Protein AF-A0A1S8B3Z3-F1 (afdb_monomer)

pLDDT: mean 82.05, std 22.64, range [31.33, 98.88]

Solvent-accessible surface area (backbone atoms only — not comparable to full-atom values): 16872 Å² total; per-residue (Å²): 138,88,84,83,83,80,80,80,83,78,70,94,76,77,88,73,76,70,75,73,74,71,78,77,67,82,50,71,65,44,20,52,52,54,16,51,54,24,43,58,54,12,57,76,24,52,90,74,43,29,61,62,12,31,55,24,41,52,52,16,47,50,31,23,53,56,35,38,75,78,42,76,79,44,44,67,47,32,43,52,38,15,50,49,40,43,54,40,47,70,39,60,70,32,30,70,54,71,67,66,57,66,69,56,40,40,52,51,18,46,52,34,33,55,52,23,35,74,68,44,78,77,46,50,65,61,28,45,51,42,19,50,46,27,44,62,42,26,78,72,50,55,56,80,66,15,42,64,30,30,53,50,17,49,52,29,30,49,57,27,42,58,47,42,52,52,54,35,52,51,52,54,51,52,52,49,52,66,72,65,67,65,88,79,66,83,94,79,75,78,75,85,73,88,72,81,87,77,92,78,81,92,74,86,76,81,78,83,77,78,80,76,68,47,54,65,60,49,49,52,41,53,53,50,45,49,52,47,49,52,55,36,67,74,54,49,61,81,90,55,48,77,82,45,45,68,60,51,50,52,52,52,41,39,76,69,70,54,69,49,49,74,41,56,68,55,64,70,72,74,64,78,72,83,75,89,65,82,84,79,80,77,82,78,85,86,130

Mean predicted aligned error: 12.43 Å

Structure (mmCIF, N/CA/C/O backbone):
data_AF-A0A1S8B3Z3-F1
#
_entry.id   AF-A0A1S8B3Z3-F1
#
loop_
_atom_site.group_PDB
_atom_site.id
_atom_site.type_symbol
_atom_site.label_atom_id
_atom_site.label_alt_id
_atom_site.label_comp_id
_atom_site.label_asym_id
_atom_site.label_entity_id
_atom_site.label_seq_id
_atom_site.pdbx_PDB_ins_code
_atom_site.Cartn_x
_atom_site.Cartn_y
_atom_site.Cartn_z
_atom_site.occupancy
_atom_site.B_iso_or_equiv
_atom_site.auth_seq_id
_atom_site.auth_comp_id
_atom_site.auth_asym_id
_atom_site.auth_atom_id
_atom_site.pdbx_PDB_model_num
ATOM 1 N N . MET A 1 1 ? 22.174 12.390 -69.421 1.00 33.06 1 MET A N 1
ATOM 2 C CA . MET A 1 1 ? 23.281 11.779 -68.649 1.00 33.06 1 MET A CA 1
ATOM 3 C C . MET A 1 1 ? 23.870 12.814 -67.692 1.00 33.06 1 MET A C 1
ATOM 5 O O . MET A 1 1 ? 23.870 13.987 -68.048 1.00 33.06 1 MET A O 1
ATOM 9 N N . PRO A 1 2 ? 24.267 12.419 -66.470 1.00 39.69 2 PRO A N 1
ATOM 10 C CA . PRO A 1 2 ? 24.244 13.275 -65.284 1.00 39.69 2 PRO A CA 1
ATOM 11 C C . PRO A 1 2 ? 25.635 13.788 -64.878 1.00 39.69 2 PRO A C 1
ATOM 13 O O . PRO A 1 2 ? 26.639 13.118 -65.109 1.00 39.69 2 PRO A O 1
ATOM 16 N N . LYS A 1 3 ? 25.699 14.922 -64.169 1.00 38.62 3 LYS A N 1
ATOM 17 C CA . LYS A 1 3 ? 26.846 15.258 -63.310 1.00 38.62 3 LYS A CA 1
ATOM 18 C C . LYS A 1 3 ? 26.354 15.484 -61.882 1.00 38.62 3 LYS A C 1
ATOM 20 O O . LYS A 1 3 ? 25.656 16.450 -61.589 1.00 38.62 3 LYS A O 1
ATOM 25 N N . LYS A 1 4 ? 26.684 14.511 -61.029 1.00 42.03 4 LYS A N 1
ATOM 26 C CA . LYS A 1 4 ? 26.413 14.454 -59.589 1.00 42.03 4 LYS A CA 1
ATOM 27 C C . LYS A 1 4 ? 27.147 15.598 -58.878 1.00 42.03 4 LYS A C 1
ATOM 29 O O . LYS A 1 4 ? 28.358 15.726 -59.036 1.00 42.03 4 LYS A O 1
ATOM 34 N N . LYS A 1 5 ? 26.438 16.381 -58.059 1.00 43.31 5 LYS A N 1
ATOM 35 C CA . LYS A 1 5 ? 27.058 17.209 -57.015 1.00 43.31 5 LYS A CA 1
ATOM 36 C C . LYS A 1 5 ? 27.362 16.303 -55.823 1.00 43.31 5 LYS A C 1
ATOM 38 O O . LYS A 1 5 ? 26.455 15.713 -55.243 1.00 43.31 5 LYS A O 1
ATOM 43 N N . GLN A 1 6 ? 28.649 16.142 -55.534 1.00 39.56 6 GLN A N 1
ATOM 44 C CA . GLN A 1 6 ? 29.160 15.423 -54.374 1.00 39.56 6 GLN A CA 1
ATOM 45 C C . GLN A 1 6 ? 28.748 16.168 -53.101 1.00 39.56 6 GLN A C 1
ATOM 47 O O . GLN A 1 6 ? 29.118 17.325 -52.908 1.00 39.56 6 GLN A O 1
ATOM 52 N N . PHE A 1 7 ? 27.979 15.499 -52.243 1.00 38.81 7 PHE A N 1
ATOM 53 C CA . PHE A 1 7 ? 27.855 15.888 -50.845 1.00 38.81 7 PHE A CA 1
ATOM 54 C C . PHE A 1 7 ? 29.219 15.683 -50.181 1.00 38.81 7 PHE A C 1
ATOM 56 O O . PHE A 1 7 ? 29.760 14.577 -50.184 1.00 38.81 7 PHE A O 1
ATOM 63 N N . LEU A 1 8 ? 29.774 16.769 -49.647 1.00 39.12 8 LEU A N 1
ATOM 64 C CA . LEU A 1 8 ? 30.928 16.747 -48.760 1.00 39.12 8 LEU A CA 1
ATOM 65 C C . LEU A 1 8 ? 30.605 15.851 -47.559 1.00 39.12 8 LEU A C 1
ATOM 67 O O . LEU A 1 8 ? 29.680 16.126 -46.795 1.00 39.12 8 LEU A O 1
ATOM 71 N N . GLN A 1 9 ? 31.375 14.771 -47.419 1.00 42.28 9 GLN A N 1
ATOM 72 C CA . GLN A 1 9 ? 31.465 13.966 -46.208 1.00 42.28 9 GLN A CA 1
ATOM 73 C C . GLN A 1 9 ? 31.916 14.871 -45.056 1.00 42.28 9 GLN A C 1
ATOM 75 O O . GLN A 1 9 ? 33.103 15.142 -44.886 1.00 42.28 9 GLN A O 1
ATOM 80 N N . ALA A 1 10 ? 30.959 15.336 -44.258 1.00 38.12 10 ALA A N 1
ATOM 81 C CA . ALA A 1 10 ? 31.229 15.872 -42.937 1.00 38.12 10 ALA A CA 1
ATOM 82 C C . ALA A 1 10 ? 31.547 14.692 -42.007 1.00 38.12 10 ALA A C 1
ATOM 84 O O . ALA A 1 10 ? 30.666 14.014 -41.488 1.00 38.12 10 ALA A O 1
ATOM 85 N N . SER A 1 11 ? 32.844 14.413 -41.905 1.00 40.06 11 SER A N 1
ATOM 86 C CA . SER A 1 11 ? 33.565 13.805 -40.789 1.00 40.06 11 SER A CA 1
ATOM 87 C C . SER A 1 11 ? 32.709 13.191 -39.675 1.00 40.06 11 SER A C 1
ATOM 89 O O . SER A 1 11 ? 32.254 13.874 -38.758 1.00 40.06 11 SER A O 1
ATOM 91 N N . ALA A 1 12 ? 32.639 11.860 -39.691 1.00 43.34 12 ALA A N 1
ATOM 92 C CA . ALA A 1 12 ? 32.263 10.986 -38.582 1.00 43.34 12 ALA A CA 1
ATOM 93 C C . ALA A 1 12 ? 33.257 11.086 -37.398 1.00 43.34 12 ALA A C 1
ATOM 95 O O . ALA A 1 12 ? 33.901 10.113 -37.016 1.00 43.34 12 ALA A O 1
ATOM 96 N N . LYS A 1 13 ? 33.420 12.286 -36.828 1.00 37.59 13 LYS A N 1
ATOM 97 C CA . LYS A 1 13 ? 34.267 12.564 -35.653 1.00 37.59 13 LYS A CA 1
ATOM 98 C C . LYS A 1 13 ? 33.542 13.296 -34.518 1.00 37.59 13 LYS A C 1
ATOM 100 O O . LYS A 1 13 ? 34.170 13.622 -33.520 1.00 37.59 13 LYS A O 1
ATOM 105 N N . GLN A 1 14 ? 32.226 13.498 -34.619 1.00 37.78 14 GLN A N 1
ATOM 106 C CA . GLN A 1 14 ? 31.399 14.017 -33.514 1.00 37.78 14 GLN A CA 1
ATOM 107 C C . GLN A 1 14 ? 30.483 12.964 -32.862 1.00 37.78 14 GLN A C 1
ATOM 109 O O . GLN A 1 14 ? 29.782 13.277 -31.907 1.00 37.78 14 GLN A O 1
ATOM 114 N N . ALA A 1 15 ? 30.541 11.700 -33.296 1.00 40.19 15 ALA A N 1
ATOM 115 C CA . ALA A 1 15 ? 29.750 10.596 -32.734 1.00 40.19 15 ALA A CA 1
ATOM 116 C C . ALA A 1 15 ? 30.456 9.821 -31.597 1.00 40.19 15 ALA A C 1
ATOM 118 O O . ALA A 1 15 ? 30.096 8.686 -31.306 1.00 40.19 15 ALA A O 1
ATOM 119 N N . ALA A 1 16 ? 31.466 10.413 -30.951 1.00 42.31 16 ALA A N 1
ATOM 120 C CA . ALA A 1 16 ? 32.195 9.787 -29.846 1.00 42.31 16 ALA A CA 1
ATOM 121 C C . ALA A 1 16 ? 32.444 10.771 -28.693 1.00 42.31 16 ALA A C 1
ATOM 123 O O . ALA A 1 16 ? 33.542 10.861 -28.154 1.00 42.31 16 ALA A O 1
ATOM 124 N N . ARG A 1 17 ? 31.414 11.521 -28.284 1.00 42.97 17 ARG A N 1
ATOM 125 C CA . ARG A 1 17 ? 31.353 11.993 -26.896 1.00 42.97 17 ARG A CA 1
ATOM 126 C C . ARG A 1 17 ? 30.723 10.846 -26.119 1.00 42.97 17 ARG A C 1
ATOM 128 O O . ARG A 1 17 ? 29.503 10.738 -26.049 1.00 42.97 17 ARG A O 1
ATOM 135 N N . GLY A 1 18 ? 31.572 9.909 -25.695 1.00 41.38 18 GLY A N 1
ATOM 136 C CA . GLY A 1 18 ? 31.153 8.750 -24.920 1.00 41.38 18 GLY A CA 1
ATOM 137 C C . GLY A 1 18 ? 30.273 9.223 -23.774 1.00 41.38 18 GLY A C 1
ATOM 138 O O . GLY A 1 18 ? 30.700 10.055 -22.973 1.00 41.38 18 GLY A O 1
ATOM 139 N N . LYS A 1 19 ? 29.033 8.728 -23.721 1.00 48.81 19 LYS A N 1
ATOM 140 C CA . LYS A 1 19 ? 28.291 8.716 -22.466 1.00 48.81 19 LYS A CA 1
ATOM 141 C C . LYS A 1 19 ? 29.214 7.997 -21.491 1.00 48.81 19 LYS A C 1
ATOM 143 O O . LYS A 1 19 ? 29.508 6.822 -21.714 1.00 48.81 19 LYS A O 1
ATOM 148 N N . LYS A 1 20 ? 29.762 8.713 -20.504 1.00 47.34 20 LYS A N 1
ATOM 149 C CA . LYS A 1 20 ? 30.378 8.052 -19.355 1.00 47.34 20 LYS A CA 1
ATOM 150 C C . LYS A 1 20 ? 29.316 7.071 -18.874 1.00 47.34 20 LYS A C 1
ATOM 152 O O . LYS A 1 20 ? 28.197 7.498 -18.609 1.00 47.34 20 LYS A O 1
ATOM 157 N N . LYS A 1 21 ? 29.626 5.774 -18.927 1.00 57.25 21 LYS A N 1
ATOM 158 C CA . LYS A 1 21 ? 28.799 4.756 -18.286 1.00 57.25 21 LYS A CA 1
ATOM 159 C C . LYS A 1 21 ? 28.736 5.226 -16.835 1.00 57.25 21 LYS A C 1
ATOM 161 O O . LYS A 1 21 ? 29.800 5.394 -16.236 1.00 57.25 21 LYS A O 1
ATOM 166 N N . GLU A 1 22 ? 27.552 5.601 -16.361 1.00 68.88 22 GLU A N 1
ATOM 167 C CA . GLU A 1 22 ? 27.375 5.855 -14.934 1.00 68.88 22 GLU A CA 1
ATOM 168 C C . GLU A 1 22 ? 27.942 4.642 -14.189 1.00 68.88 22 GLU A C 1
ATOM 170 O O . GLU A 1 22 ? 27.826 3.516 -14.703 1.00 68.88 22 GLU A O 1
ATOM 175 N N . PRO A 1 23 ? 28.678 4.873 -13.088 1.00 76.69 23 PRO A N 1
ATOM 176 C CA . PRO A 1 23 ? 29.202 3.777 -12.289 1.00 76.69 23 PRO A CA 1
ATOM 177 C C . PRO A 1 23 ? 28.057 2.814 -11.963 1.00 76.69 23 PRO A C 1
ATOM 179 O O . PRO A 1 23 ? 26.916 3.234 -11.778 1.00 76.69 23 PRO A O 1
ATOM 182 N N . GLU A 1 24 ? 28.343 1.513 -12.001 1.00 86.56 24 GLU A N 1
ATOM 183 C CA . GLU A 1 24 ? 27.329 0.524 -11.635 1.00 86.56 24 GLU A CA 1
ATOM 184 C C . GLU A 1 24 ? 26.961 0.731 -10.159 1.00 86.56 24 GLU A C 1
ATOM 186 O O . GLU A 1 24 ? 27.878 0.934 -9.367 1.00 86.56 24 GLU A O 1
ATOM 191 N N . PRO A 1 25 ? 25.670 0.696 -9.782 1.00 92.38 25 PRO A N 1
ATOM 192 C CA . PRO A 1 25 ? 25.268 0.908 -8.396 1.00 92.38 25 PRO A CA 1
ATOM 193 C C . PRO A 1 25 ? 25.908 -0.118 -7.448 1.00 92.38 25 PRO A C 1
ATOM 195 O O . PRO A 1 25 ? 25.822 -1.341 -7.669 1.00 92.38 25 PRO A O 1
ATOM 198 N N . GLU A 1 26 ? 26.560 0.362 -6.390 1.00 93.75 26 GLU A N 1
ATOM 199 C CA . GLU A 1 26 ? 27.268 -0.483 -5.421 1.00 93.75 26 GLU A CA 1
ATOM 200 C C . GLU A 1 26 ? 26.634 -0.441 -4.034 1.00 93.75 26 GLU A C 1
ATOM 202 O O . GLU A 1 26 ? 26.574 -1.485 -3.381 1.00 93.75 26 GLU A O 1
ATOM 207 N N . THR A 1 27 ? 26.134 0.719 -3.619 1.00 97.06 27 THR A N 1
ATOM 208 C CA . THR A 1 27 ? 25.487 0.959 -2.325 1.00 97.06 27 THR A CA 1
ATOM 209 C C . THR A 1 27 ? 23.964 0.950 -2.443 1.00 97.06 27 THR A C 1
ATOM 211 O O . THR A 1 27 ? 23.428 1.045 -3.544 1.00 97.06 27 THR A O 1
ATOM 214 N N . GLU A 1 28 ? 23.264 0.812 -1.314 1.00 96.62 28 GLU A N 1
ATOM 215 C CA . GLU A 1 28 ? 21.798 0.912 -1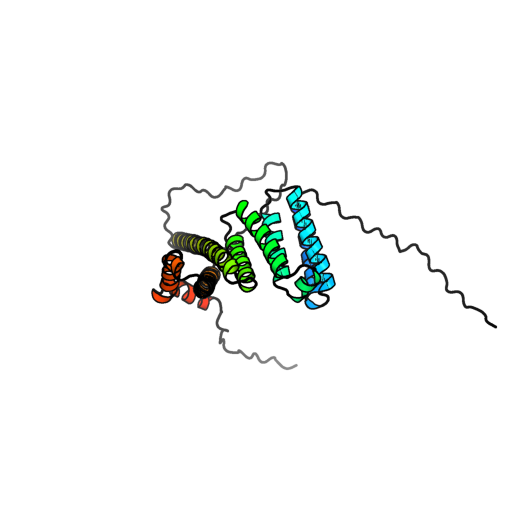.251 1.00 96.62 28 GLU A CA 1
ATOM 216 C C . GLU A 1 28 ? 21.303 2.240 -1.845 1.00 96.62 28 GLU A C 1
ATOM 218 O O . GLU A 1 28 ? 20.447 2.223 -2.733 1.00 96.62 28 GLU A O 1
ATOM 223 N N . ASP A 1 29 ? 21.936 3.349 -1.454 1.00 96.81 29 ASP A N 1
ATOM 224 C CA . ASP A 1 29 ? 21.652 4.696 -1.958 1.00 96.81 29 ASP A CA 1
ATOM 225 C C . ASP A 1 29 ? 21.849 4.803 -3.476 1.00 96.81 29 ASP A C 1
ATOM 227 O O . ASP A 1 29 ? 20.999 5.363 -4.160 1.00 96.81 29 ASP A O 1
ATOM 231 N N . ASP A 1 30 ? 22.897 4.190 -4.046 1.00 97.25 30 ASP A N 1
ATOM 232 C CA . ASP A 1 30 ? 23.095 4.208 -5.505 1.00 97.25 30 ASP A CA 1
ATOM 233 C C . ASP A 1 30 ? 21.939 3.517 -6.254 1.00 97.25 30 ASP A C 1
ATOM 235 O O . ASP A 1 30 ? 21.599 3.901 -7.377 1.00 97.25 30 ASP A O 1
ATOM 239 N N . PHE A 1 31 ? 21.352 2.458 -5.677 1.00 98.19 31 PHE A N 1
ATOM 240 C CA . PHE A 1 31 ? 20.195 1.784 -6.276 1.00 98.19 31 PHE A CA 1
ATOM 241 C C . PHE A 1 31 ? 18.923 2.612 -6.132 1.00 98.19 31 PHE A C 1
ATOM 243 O O . PHE A 1 31 ? 18.149 2.666 -7.093 1.00 98.19 31 PHE A O 1
ATOM 250 N N . LEU A 1 32 ? 18.721 3.246 -4.971 1.00 97.75 32 LEU A N 1
ATOM 251 C CA . LEU A 1 32 ? 17.621 4.181 -4.740 1.00 97.75 32 LEU A CA 1
ATOM 252 C C . LEU A 1 32 ? 17.694 5.329 -5.755 1.00 97.75 32 LEU A C 1
ATOM 254 O O . LEU A 1 32 ? 16.749 5.510 -6.520 1.00 97.75 32 LEU A O 1
ATOM 258 N N . ASP A 1 33 ? 18.841 6.003 -5.865 1.00 97.50 33 ASP A N 1
ATOM 259 C CA . ASP A 1 33 ? 19.078 7.112 -6.795 1.00 97.50 33 ASP A CA 1
ATOM 260 C C . ASP A 1 33 ? 18.866 6.700 -8.259 1.00 97.50 33 ASP A C 1
ATOM 262 O O . ASP A 1 33 ? 18.195 7.397 -9.029 1.00 97.50 33 ASP A O 1
ATOM 266 N N . ALA A 1 34 ? 19.394 5.539 -8.660 1.00 97.50 34 ALA A N 1
ATOM 267 C CA . ALA A 1 34 ? 19.221 5.034 -10.019 1.00 97.50 34 ALA A CA 1
ATOM 268 C C . ALA A 1 34 ? 17.746 4.751 -10.353 1.00 97.50 34 ALA A C 1
ATOM 270 O O . ALA A 1 34 ? 17.291 5.051 -11.464 1.00 97.50 34 ALA A O 1
ATOM 271 N N . ALA A 1 35 ? 16.989 4.170 -9.416 1.00 98.00 35 ALA A N 1
ATOM 272 C CA . ALA A 1 35 ? 15.561 3.934 -9.594 1.00 98.00 35 ALA A CA 1
ATOM 273 C C . ALA A 1 35 ? 14.786 5.260 -9.679 1.00 98.00 35 ALA A C 1
ATOM 275 O O . ALA A 1 35 ? 14.019 5.464 -10.625 1.00 98.00 35 ALA A O 1
ATOM 276 N N . ASP A 1 36 ? 15.099 6.204 -8.795 1.00 98.00 36 ASP A N 1
ATOM 277 C CA . ASP A 1 36 ? 14.563 7.564 -8.756 1.00 98.00 36 ASP A CA 1
ATOM 278 C C . ASP A 1 36 ? 14.730 8.307 -10.090 1.00 98.00 36 ASP A C 1
ATOM 280 O O . ASP A 1 36 ? 13.818 8.975 -10.593 1.00 98.00 36 ASP A O 1
ATOM 284 N N . GLU A 1 37 ? 15.906 8.202 -10.710 1.00 98.06 37 GLU A N 1
ATOM 285 C CA . GLU A 1 37 ? 16.177 8.797 -12.017 1.00 98.06 37 GLU A CA 1
ATOM 286 C C . GLU A 1 37 ? 15.327 8.178 -13.132 1.00 98.06 37 GLU A C 1
ATOM 288 O O . GLU A 1 37 ? 14.862 8.886 -14.046 1.00 98.06 37 GLU A O 1
ATOM 293 N N . PHE A 1 38 ? 15.100 6.864 -13.072 1.00 98.38 38 PHE A N 1
ATOM 294 C CA . PHE A 1 38 ? 14.204 6.179 -13.992 1.00 98.38 38 PHE A CA 1
ATOM 295 C C . PHE A 1 38 ? 12.749 6.590 -13.769 1.00 98.38 38 PHE A C 1
ATOM 297 O O . PHE A 1 38 ? 12.076 6.888 -14.755 1.00 98.38 38 PHE A O 1
ATOM 304 N N . GLU A 1 39 ? 12.281 6.725 -12.531 1.00 98.25 39 GLU A N 1
ATOM 305 C CA . GLU A 1 39 ? 10.931 7.208 -12.223 1.00 98.25 39 GLU A CA 1
ATOM 306 C C . GLU A 1 39 ? 10.703 8.645 -12.692 1.00 98.25 39 GLU A C 1
ATOM 308 O O . GLU A 1 39 ? 9.748 8.930 -13.426 1.00 98.25 39 GLU A O 1
ATOM 313 N N . LYS A 1 40 ? 11.635 9.554 -12.382 1.00 97.94 40 LYS A N 1
ATOM 314 C CA . LYS A 1 40 ? 11.618 10.942 -12.877 1.00 97.94 40 LYS A CA 1
ATOM 315 C C . LYS A 1 40 ? 11.600 10.970 -14.402 1.00 97.94 40 LYS A C 1
ATOM 317 O O . LYS A 1 40 ? 10.908 11.787 -15.018 1.00 97.94 40 LYS A O 1
ATOM 322 N N . SER A 1 41 ? 12.351 10.078 -15.047 1.00 97.94 41 SER A N 1
ATOM 323 C CA . SER A 1 41 ? 12.347 9.942 -16.503 1.00 97.94 41 SER A CA 1
ATOM 324 C C . SER A 1 41 ? 11.019 9.406 -17.029 1.00 97.94 41 SER A C 1
ATOM 326 O O . SER A 1 41 ? 10.523 9.930 -18.024 1.00 97.94 41 SER A O 1
ATOM 328 N N . ALA A 1 42 ? 10.414 8.425 -16.366 1.00 97.31 42 ALA A N 1
ATOM 329 C CA . ALA A 1 42 ? 9.117 7.870 -16.723 1.00 97.31 42 ALA A CA 1
ATOM 330 C C . ALA A 1 42 ? 7.997 8.912 -16.603 1.00 97.31 42 ALA A C 1
ATOM 332 O O . ALA A 1 42 ? 7.186 9.047 -17.526 1.00 97.31 42 ALA A O 1
ATOM 333 N N . GLY A 1 43 ? 8.007 9.711 -15.530 1.00 95.88 43 GLY A N 1
ATOM 334 C CA . GLY A 1 43 ? 7.064 10.803 -15.285 1.00 95.88 43 GLY A CA 1
ATOM 335 C C . GLY A 1 43 ? 7.031 11.830 -16.419 1.00 95.88 43 GLY A C 1
ATOM 336 O O . GLY A 1 43 ? 5.953 12.247 -16.840 1.00 95.88 43 GLY A O 1
ATOM 337 N N . LYS A 1 44 ? 8.189 12.151 -17.019 1.00 97.25 44 LYS A N 1
ATOM 338 C CA . LYS A 1 44 ? 8.280 13.062 -18.182 1.00 97.25 44 LYS A CA 1
ATOM 339 C C . LYS A 1 44 ? 7.494 12.571 -19.401 1.00 97.25 44 LYS A C 1
ATOM 341 O O . LYS A 1 44 ? 7.060 13.385 -20.211 1.00 97.25 44 LYS A O 1
ATOM 346 N N . TRP A 1 45 ? 7.333 11.256 -19.558 1.00 96.69 45 TRP A N 1
ATOM 347 C CA . TRP A 1 45 ? 6.622 10.658 -20.694 1.00 96.69 45 TRP A CA 1
ATOM 348 C C . TRP A 1 45 ? 5.191 10.238 -20.354 1.00 96.69 45 TRP A C 1
ATOM 350 O O . TRP A 1 45 ? 4.418 10.005 -21.281 1.00 96.69 45 TRP A O 1
ATOM 360 N N 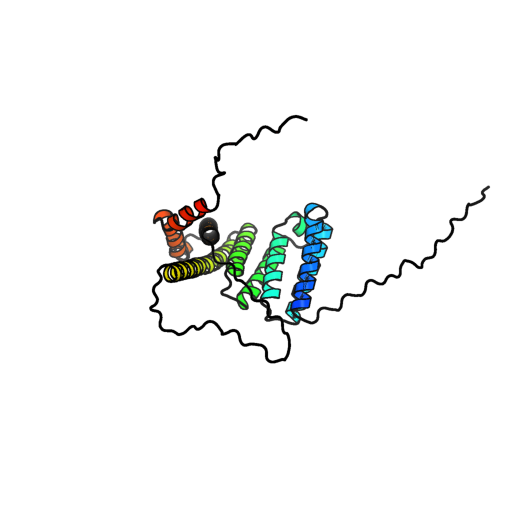. ARG A 1 46 ? 4.819 10.200 -19.067 1.00 93.38 46 ARG A N 1
ATOM 361 C CA . ARG A 1 46 ? 3.549 9.650 -18.559 1.00 93.38 46 ARG A CA 1
ATOM 362 C C . ARG A 1 46 ? 2.315 10.238 -19.257 1.00 93.38 46 ARG A C 1
ATOM 364 O O . ARG A 1 46 ? 1.439 9.497 -19.689 1.00 93.38 46 ARG A O 1
ATOM 371 N N . ALA A 1 47 ? 2.274 11.557 -19.469 1.00 91.56 47 ALA A N 1
ATOM 372 C CA . ALA A 1 47 ? 1.135 12.209 -20.125 1.00 91.56 47 ALA A CA 1
ATOM 373 C C . ALA A 1 47 ? 1.008 11.878 -21.629 1.00 91.56 47 ALA A C 1
ATOM 375 O O . ALA A 1 47 ? -0.106 11.827 -22.156 1.00 91.56 47 ALA A O 1
ATOM 376 N N . GLY A 1 48 ? 2.128 11.632 -22.318 1.00 94.12 48 GLY A N 1
ATOM 377 C CA . GLY A 1 48 ? 2.185 11.496 -23.776 1.00 94.12 48 GLY A CA 1
ATOM 378 C C . GLY A 1 48 ? 2.473 10.074 -24.251 1.00 94.12 48 GLY A C 1
ATOM 379 O O . GLY A 1 48 ? 1.595 9.399 -24.783 1.00 94.12 48 GLY A O 1
ATOM 380 N N . ASP A 1 49 ? 3.716 9.627 -24.079 1.00 97.44 49 ASP A N 1
ATOM 381 C CA . ASP A 1 49 ? 4.218 8.353 -24.599 1.00 97.44 49 ASP A CA 1
ATOM 382 C C . ASP A 1 49 ? 4.201 7.284 -23.498 1.00 97.44 49 ASP A C 1
ATOM 384 O O . ASP A 1 49 ? 5.179 7.083 -22.770 1.00 97.44 49 ASP A O 1
ATOM 388 N N . ALA A 1 50 ? 3.059 6.601 -23.386 1.00 96.94 50 ALA A N 1
ATOM 389 C CA . ALA A 1 50 ? 2.840 5.563 -22.384 1.00 96.94 50 ALA A CA 1
ATOM 390 C C . ALA A 1 50 ? 3.838 4.402 -22.521 1.00 96.94 50 ALA A C 1
ATOM 392 O O . ALA A 1 50 ? 4.366 3.927 -21.521 1.00 96.94 50 ALA A O 1
ATOM 393 N N . ALA A 1 51 ? 4.164 3.984 -23.749 1.00 97.44 51 ALA A N 1
ATOM 394 C CA . ALA A 1 51 ? 5.102 2.888 -23.987 1.00 97.44 51 ALA A CA 1
ATOM 395 C C . ALA A 1 51 ? 6.519 3.248 -23.520 1.00 97.44 51 ALA A C 1
ATOM 397 O O . ALA A 1 51 ? 7.227 2.430 -22.932 1.00 97.44 51 ALA A O 1
ATOM 398 N N . LYS A 1 52 ? 6.948 4.489 -23.759 1.00 98.06 52 LYS A N 1
ATOM 399 C CA . LYS A 1 52 ? 8.246 4.969 -23.283 1.00 98.06 52 LYS A CA 1
ATOM 400 C C . LYS A 1 52 ? 8.277 5.164 -21.774 1.00 98.06 52 LYS A C 1
ATOM 402 O O . LYS A 1 52 ? 9.280 4.817 -21.158 1.00 98.06 52 LYS A O 1
ATOM 407 N N . SER A 1 53 ? 7.202 5.689 -21.193 1.00 98.06 53 SER A N 1
ATOM 408 C CA . SER A 1 53 ? 7.052 5.817 -19.743 1.00 98.06 53 SER A CA 1
ATOM 409 C C . SER A 1 53 ? 7.125 4.443 -19.061 1.00 98.06 53 SER A C 1
ATOM 411 O O . SER A 1 53 ? 7.969 4.246 -18.191 1.00 98.06 53 SER A O 1
ATOM 413 N N . ALA A 1 54 ? 6.384 3.452 -19.568 1.00 98.00 54 ALA A N 1
ATOM 414 C CA . ALA A 1 54 ? 6.408 2.066 -19.097 1.00 98.00 54 ALA A CA 1
ATOM 415 C C . ALA A 1 54 ? 7.813 1.442 -19.119 1.00 98.00 54 ALA A C 1
ATOM 417 O O . ALA A 1 54 ? 8.225 0.808 -18.153 1.00 98.00 54 ALA A O 1
ATOM 418 N N . ARG A 1 55 ? 8.601 1.675 -20.178 1.00 98.31 55 ARG A N 1
ATOM 419 C CA . ARG A 1 55 ? 9.997 1.199 -20.239 1.00 98.31 55 ARG A CA 1
ATOM 420 C C . ARG A 1 55 ? 10.881 1.799 -19.151 1.00 98.31 55 ARG A C 1
ATOM 422 O O . ARG A 1 55 ? 11.797 1.126 -18.695 1.00 98.31 55 ARG A O 1
ATOM 429 N N . PHE A 1 56 ? 10.671 3.061 -18.783 1.00 98.50 56 PHE A N 1
ATOM 430 C CA . PHE A 1 56 ? 11.428 3.675 -17.695 1.00 98.50 56 PHE A CA 1
ATOM 431 C C . PHE A 1 56 ? 10.970 3.149 -16.335 1.00 98.50 56 PHE A C 1
ATOM 433 O O . PHE A 1 56 ? 11.827 2.797 -15.537 1.00 98.50 56 PHE A O 1
ATOM 440 N N . PHE A 1 57 ? 9.664 2.989 -16.111 1.00 98.44 57 PHE A N 1
ATOM 441 C CA . PHE A 1 57 ? 9.169 2.352 -14.890 1.00 98.44 57 PHE A CA 1
ATOM 442 C C . PHE A 1 57 ? 9.694 0.928 -14.716 1.00 98.44 57 PHE A C 1
ATOM 444 O O . PHE A 1 57 ? 10.170 0.593 -13.639 1.00 98.44 57 PHE A O 1
ATOM 451 N N . GLN A 1 58 ? 9.719 0.120 -15.780 1.00 98.31 58 GLN A N 1
ATOM 452 C CA . GLN A 1 58 ? 10.299 -1.221 -15.702 1.00 98.31 58 GLN A CA 1
ATOM 453 C C . GLN A 1 58 ? 11.776 -1.174 -15.288 1.00 98.31 58 GLN A C 1
ATOM 455 O O . GLN A 1 58 ? 12.205 -1.969 -14.464 1.00 98.31 58 GLN A O 1
ATOM 460 N N . ARG A 1 59 ? 12.550 -0.201 -15.789 1.00 98.50 59 ARG A N 1
ATOM 461 C CA . ARG A 1 59 ? 13.952 -0.027 -15.380 1.00 98.50 59 ARG A CA 1
ATOM 462 C C . ARG A 1 59 ? 14.106 0.406 -13.922 1.00 98.50 59 ARG A C 1
ATOM 464 O O . ARG A 1 59 ? 15.086 0.007 -13.306 1.00 98.50 59 ARG A O 1
ATOM 471 N N . ALA A 1 60 ? 13.176 1.196 -13.385 1.00 98.62 60 ALA A N 1
ATOM 472 C CA . ALA A 1 60 ? 13.147 1.527 -11.961 1.00 98.62 60 ALA A CA 1
ATOM 473 C C . ALA A 1 60 ? 12.858 0.278 -11.109 1.00 98.62 60 ALA A C 1
ATOM 475 O O . ALA A 1 60 ? 13.619 -0.025 -10.196 1.00 98.62 60 ALA A O 1
ATOM 476 N N . VAL A 1 61 ? 11.851 -0.525 -11.481 1.00 98.62 61 VAL A N 1
ATOM 477 C CA . VAL A 1 61 ? 11.557 -1.812 -10.818 1.00 98.62 61 VAL A CA 1
ATOM 478 C C . VAL A 1 61 ? 12.756 -2.766 -10.882 1.00 98.62 61 VAL A C 1
ATOM 480 O O . VAL A 1 61 ? 13.087 -3.413 -9.886 1.00 98.62 61 VAL A O 1
ATOM 483 N N . ASP A 1 62 ? 13.440 -2.841 -12.027 1.00 98.44 62 ASP A N 1
ATOM 484 C CA . ASP A 1 62 ? 14.641 -3.663 -12.198 1.00 98.44 62 ASP A CA 1
ATOM 485 C C . ASP A 1 62 ? 15.796 -3.165 -11.309 1.00 98.44 62 ASP A C 1
ATOM 487 O O . ASP A 1 62 ? 16.521 -3.980 -10.737 1.00 98.44 62 ASP A O 1
ATOM 491 N N . ALA A 1 63 ? 15.960 -1.843 -11.162 1.00 98.56 63 ALA A N 1
ATOM 492 C CA . ALA A 1 63 ? 16.961 -1.241 -10.282 1.00 98.56 63 ALA A CA 1
ATOM 493 C C . ALA A 1 63 ? 16.684 -1.569 -8.808 1.00 98.56 63 ALA A C 1
ATOM 495 O O . ALA A 1 63 ? 17.580 -2.080 -8.136 1.00 98.56 63 ALA A O 1
ATOM 496 N N . TYR A 1 64 ? 15.444 -1.403 -8.334 1.00 98.75 64 TYR A N 1
ATOM 497 C CA . TYR A 1 64 ? 15.066 -1.823 -6.982 1.00 98.75 64 TYR A CA 1
ATOM 498 C C . TYR A 1 64 ? 15.275 -3.322 -6.762 1.00 98.75 64 TYR A C 1
ATOM 500 O O . TYR A 1 64 ? 15.832 -3.734 -5.748 1.00 98.75 64 TYR A O 1
ATOM 508 N N . SER A 1 65 ? 14.880 -4.153 -7.730 1.00 98.62 65 SER A N 1
ATOM 509 C CA . SER A 1 65 ? 15.050 -5.608 -7.645 1.00 98.62 65 SER A CA 1
ATOM 510 C C . SER A 1 65 ? 16.527 -6.001 -7.565 1.00 98.62 65 SER A C 1
ATOM 512 O O . SER A 1 65 ? 16.896 -6.857 -6.766 1.00 98.62 65 SER A O 1
ATOM 514 N N . ALA A 1 66 ? 17.392 -5.359 -8.356 1.00 98.38 66 ALA A N 1
ATOM 515 C CA . ALA A 1 66 ? 18.836 -5.567 -8.295 1.00 98.38 66 ALA A CA 1
ATOM 516 C C . ALA A 1 66 ? 19.437 -5.094 -6.961 1.00 98.38 66 ALA A C 1
ATOM 518 O O . ALA A 1 66 ? 20.313 -5.772 -6.420 1.00 98.38 66 ALA A O 1
ATOM 519 N N . GLY A 1 67 ? 18.937 -3.982 -6.416 1.00 98.44 67 GLY A N 1
ATOM 520 C CA . GLY A 1 67 ? 19.287 -3.503 -5.083 1.00 98.44 67 GLY A CA 1
ATOM 521 C C . GLY A 1 67 ? 18.925 -4.523 -4.007 1.00 98.44 67 GLY A C 1
ATOM 522 O O . GLY A 1 67 ? 19.790 -4.916 -3.231 1.00 98.44 67 GLY A O 1
ATOM 523 N N . LEU A 1 68 ? 17.698 -5.051 -4.020 1.00 98.62 68 LEU A N 1
ATOM 524 C CA . LEU A 1 68 ? 17.221 -6.051 -3.056 1.00 98.62 68 LEU A CA 1
ATOM 525 C C . LEU A 1 68 ? 17.987 -7.379 -3.112 1.00 98.62 68 LEU A C 1
ATOM 527 O O . LEU A 1 68 ? 18.096 -8.064 -2.097 1.00 98.62 68 LEU A O 1
ATOM 531 N N . LEU A 1 69 ? 18.571 -7.745 -4.258 1.00 98.25 69 LEU A N 1
ATOM 532 C CA . LEU A 1 69 ? 19.472 -8.902 -4.330 1.00 98.25 69 LEU A CA 1
ATOM 533 C C . LEU A 1 69 ? 20.764 -8.691 -3.524 1.00 98.25 69 LEU A C 1
ATOM 535 O O . LEU A 1 69 ? 21.326 -9.664 -3.019 1.00 98.25 69 LEU A O 1
ATOM 539 N N . LYS A 1 70 ? 21.250 -7.448 -3.412 1.00 98.25 70 LYS A N 1
ATOM 540 C CA . LYS A 1 70 ? 22.446 -7.098 -2.627 1.00 98.25 70 LYS A CA 1
ATOM 541 C C . LYS A 1 70 ? 22.107 -6.710 -1.184 1.00 98.25 70 LYS A C 1
ATOM 543 O O . LYS A 1 70 ? 22.857 -7.056 -0.275 1.00 98.25 70 LYS A O 1
ATOM 548 N N . PHE A 1 71 ? 20.974 -6.043 -0.984 1.00 98.44 71 PHE A N 1
ATOM 549 C CA . PHE A 1 71 ? 20.499 -5.494 0.285 1.00 98.44 71 PHE A CA 1
ATOM 550 C C . PHE A 1 71 ? 19.106 -6.056 0.619 1.00 98.44 71 PHE A C 1
ATOM 552 O O . PHE A 1 71 ? 18.117 -5.325 0.627 1.00 98.44 71 PHE A O 1
ATOM 559 N N . PRO A 1 72 ? 18.988 -7.365 0.913 1.00 98.31 72 PRO A N 1
ATOM 560 C CA . PRO A 1 72 ? 17.694 -8.039 1.078 1.00 98.31 72 PRO A CA 1
ATOM 561 C C . PRO A 1 72 ? 16.928 -7.635 2.345 1.00 98.31 72 PRO A C 1
ATOM 563 O O . PRO A 1 72 ? 15.862 -8.178 2.609 1.00 98.31 72 PRO A O 1
ATOM 566 N N . GLN A 1 73 ? 17.489 -6.760 3.177 1.00 98.31 73 GLN A N 1
ATOM 567 C CA . GLN A 1 73 ? 16.849 -6.229 4.385 1.00 98.31 73 GLN A CA 1
ATOM 568 C C . GLN A 1 73 ? 16.581 -4.722 4.278 1.00 98.31 73 GLN A C 1
ATOM 570 O O . GLN A 1 73 ? 16.154 -4.115 5.254 1.00 98.31 73 GLN A O 1
ATOM 575 N N . SER A 1 74 ? 16.832 -4.122 3.110 1.00 98.38 74 SER A N 1
ATOM 576 C CA . SER A 1 74 ? 16.506 -2.721 2.857 1.00 98.38 74 SER A CA 1
ATOM 577 C C . SER A 1 74 ? 14.993 -2.558 2.771 1.00 98.38 74 SER A C 1
ATOM 579 O O . SER A 1 74 ? 14.355 -3.025 1.821 1.00 98.38 74 SER A O 1
ATOM 581 N N . PHE A 1 75 ? 14.422 -1.898 3.777 1.00 98.25 75 PHE A N 1
ATOM 582 C CA . PHE A 1 75 ? 13.019 -1.512 3.741 1.00 98.25 75 PHE A CA 1
ATOM 583 C C . PHE A 1 75 ? 12.773 -0.472 2.649 1.00 98.25 75 PHE A C 1
ATOM 585 O O . PHE A 1 75 ? 11.803 -0.619 1.920 1.00 98.25 75 PHE A O 1
ATOM 592 N N . ASP A 1 76 ? 13.665 0.504 2.464 1.00 98.12 76 ASP A N 1
ATOM 593 C CA . ASP A 1 76 ? 13.470 1.583 1.490 1.00 98.12 76 ASP A CA 1
ATOM 594 C C . ASP A 1 76 ? 13.406 1.056 0.050 1.00 98.12 76 ASP A C 1
ATOM 596 O O . ASP A 1 76 ? 12.509 1.422 -0.713 1.00 98.12 76 ASP A O 1
ATOM 600 N N . LEU A 1 77 ? 14.289 0.124 -0.328 1.00 98.69 77 LEU A N 1
ATOM 601 C CA . LEU A 1 77 ? 14.223 -0.528 -1.640 1.00 98.69 77 LEU A CA 1
ATOM 602 C C . LEU A 1 77 ? 12.944 -1.367 -1.793 1.00 98.69 77 LEU A C 1
ATOM 604 O O . LEU A 1 77 ? 12.330 -1.367 -2.862 1.00 98.69 77 LEU A O 1
ATOM 608 N N . ALA A 1 78 ? 12.536 -2.092 -0.745 1.00 98.81 78 ALA A N 1
ATOM 609 C CA . ALA A 1 78 ? 11.335 -2.929 -0.769 1.00 98.81 78 ALA A CA 1
ATOM 610 C C . ALA A 1 78 ? 10.054 -2.093 -0.880 1.00 98.81 78 ALA A C 1
ATOM 612 O O . ALA A 1 78 ? 9.197 -2.378 -1.717 1.00 98.81 78 ALA A O 1
ATOM 613 N N . TYR A 1 79 ? 9.954 -1.051 -0.059 1.00 98.56 79 TYR A N 1
ATOM 614 C CA . TYR A 1 79 ? 8.840 -0.121 0.022 1.00 98.56 79 TYR A CA 1
ATOM 615 C C . TYR A 1 79 ? 8.643 0.615 -1.303 1.00 98.56 79 TYR A C 1
ATOM 617 O O . TYR A 1 79 ? 7.568 0.535 -1.897 1.00 98.56 79 TYR A O 1
ATOM 625 N N . ASN A 1 80 ? 9.697 1.245 -1.831 1.00 98.56 80 ASN A N 1
ATOM 626 C CA . ASN A 1 80 ? 9.596 2.008 -3.074 1.00 98.56 80 ASN A CA 1
ATOM 627 C C . ASN A 1 80 ? 9.277 1.112 -4.280 1.00 98.56 80 ASN A C 1
ATOM 629 O O . ASN A 1 80 ? 8.434 1.465 -5.106 1.00 98.56 80 ASN A O 1
ATOM 633 N N . LYS A 1 81 ? 9.851 -0.100 -4.348 1.00 98.81 81 LYS A N 1
ATOM 634 C CA . LYS A 1 81 ? 9.472 -1.091 -5.369 1.00 98.81 81 LYS A CA 1
ATOM 635 C C . LYS A 1 81 ? 7.987 -1.430 -5.303 1.00 98.81 81 LYS A C 1
ATOM 637 O O . LYS A 1 81 ? 7.323 -1.455 -6.338 1.00 98.81 81 LYS A O 1
ATOM 642 N N . ALA A 1 82 ? 7.488 -1.719 -4.103 1.00 98.75 82 ALA A N 1
ATOM 643 C CA . ALA A 1 82 ? 6.101 -2.097 -3.879 1.00 98.75 82 ALA A CA 1
ATOM 644 C C . ALA A 1 82 ? 5.146 -0.980 -4.329 1.00 98.75 82 ALA A C 1
ATOM 646 O O . ALA A 1 82 ? 4.224 -1.237 -5.110 1.00 98.75 82 ALA A O 1
ATOM 647 N N . LEU A 1 83 ? 5.415 0.263 -3.919 1.00 98.44 83 LEU A N 1
ATOM 648 C CA . LEU A 1 83 ? 4.635 1.430 -4.330 1.00 98.44 83 LEU A CA 1
ATOM 649 C C . LEU A 1 83 ? 4.658 1.650 -5.839 1.00 98.44 83 LEU A C 1
ATOM 651 O O . LEU A 1 83 ? 3.608 1.876 -6.443 1.00 98.44 83 LEU A O 1
ATOM 655 N N . LEU A 1 84 ? 5.836 1.571 -6.458 1.00 98.62 84 LEU A N 1
ATOM 656 C CA . LEU A 1 84 ? 5.972 1.791 -7.889 1.00 98.62 84 LEU A CA 1
ATOM 657 C C . LEU A 1 84 ? 5.195 0.741 -8.694 1.00 98.62 84 LEU A C 1
ATOM 659 O O . LEU A 1 84 ? 4.490 1.085 -9.644 1.00 98.62 84 LEU A O 1
ATOM 663 N N . GLU A 1 85 ? 5.282 -0.537 -8.320 1.00 98.69 85 GLU A N 1
ATOM 664 C CA . GLU A 1 85 ? 4.525 -1.608 -8.979 1.00 98.69 85 GLU A CA 1
ATOM 665 C C . GLU A 1 85 ? 3.015 -1.382 -8.885 1.00 98.69 85 GLU A C 1
ATOM 667 O O . GLU A 1 85 ? 2.299 -1.559 -9.876 1.00 98.69 85 GLU A O 1
ATOM 672 N N . TYR A 1 86 ? 2.532 -0.921 -7.731 1.00 98.62 86 TYR A N 1
ATOM 673 C CA . TYR A 1 86 ? 1.126 -0.570 -7.578 1.00 98.62 86 TYR A CA 1
ATOM 674 C C . TYR A 1 86 ? 0.745 0.669 -8.400 1.00 98.62 86 TYR A C 1
ATOM 676 O O . TYR A 1 86 ? -0.252 0.650 -9.120 1.00 98.62 86 TYR A O 1
ATOM 684 N N . GLN A 1 87 ? 1.573 1.717 -8.408 1.00 97.75 87 GLN A N 1
ATOM 685 C CA . GLN A 1 87 ? 1.348 2.910 -9.229 1.00 97.75 87 GLN A CA 1
ATOM 686 C C . GLN A 1 87 ? 1.264 2.573 -10.727 1.00 97.75 87 GLN A C 1
ATOM 688 O O . GLN A 1 87 ? 0.429 3.127 -11.447 1.00 97.75 87 GLN A O 1
ATOM 693 N N . ILE A 1 88 ? 2.114 1.659 -11.205 1.00 97.94 88 ILE A N 1
ATOM 694 C CA . ILE A 1 88 ? 2.070 1.149 -12.581 1.00 97.94 88 ILE A CA 1
ATOM 695 C C . ILE A 1 88 ? 0.732 0.456 -12.855 1.00 97.94 88 ILE A C 1
ATOM 697 O O . ILE A 1 88 ? 0.151 0.681 -13.917 1.00 97.94 88 ILE A O 1
ATOM 701 N N . ALA A 1 89 ? 0.241 -0.365 -11.921 1.00 97.81 89 ALA A N 1
ATOM 702 C CA . ALA A 1 89 ? -1.037 -1.060 -12.057 1.00 97.81 89 ALA A CA 1
ATOM 703 C C . ALA A 1 89 ? -2.236 -0.090 -12.102 1.00 97.81 89 ALA A C 1
ATOM 705 O O . ALA A 1 89 ? -3.189 -0.338 -12.843 1.00 97.81 89 ALA A O 1
ATOM 706 N N . GLN A 1 90 ? -2.164 1.035 -11.384 1.00 96.75 90 GLN A N 1
ATOM 707 C CA . GLN A 1 90 ? -3.237 2.037 -11.344 1.00 96.75 90 GLN A CA 1
ATOM 708 C C . GLN A 1 90 ? -3.341 2.896 -12.608 1.00 96.75 90 GLN A C 1
ATOM 710 O O . GLN A 1 90 ? -4.435 3.316 -12.994 1.00 96.75 90 GLN A O 1
ATOM 715 N N . ASP A 1 91 ? -2.234 3.134 -13.314 1.00 96.25 91 ASP A N 1
ATOM 716 C CA . ASP A 1 91 ? -2.285 3.786 -14.621 1.00 96.25 91 ASP A CA 1
ATOM 717 C C . ASP A 1 91 ? -2.542 2.749 -15.722 1.00 96.25 91 ASP A C 1
ATOM 719 O O . ASP A 1 91 ? -1.619 2.195 -16.322 1.00 96.25 91 ASP A O 1
ATOM 723 N N . LEU A 1 92 ? -3.821 2.522 -16.045 1.00 95.38 92 LEU A N 1
ATOM 724 C CA . LEU A 1 92 ? -4.239 1.540 -17.056 1.00 95.38 92 LEU A CA 1
ATOM 725 C C . LEU A 1 92 ? -3.572 1.740 -18.429 1.00 95.38 92 LEU A C 1
ATOM 727 O O . LEU A 1 92 ? -3.406 0.775 -19.179 1.00 95.38 92 LEU A O 1
ATOM 731 N N . ARG A 1 93 ? -3.171 2.974 -18.778 1.00 96.31 93 ARG A N 1
ATOM 732 C CA . ARG A 1 93 ? -2.462 3.246 -20.040 1.00 96.31 93 ARG A CA 1
ATOM 733 C C . ARG A 1 93 ? -1.043 2.703 -19.999 1.00 96.31 93 ARG A C 1
ATOM 735 O O . ARG A 1 93 ? -0.562 2.236 -21.028 1.00 96.31 93 ARG A O 1
ATOM 742 N N . ILE A 1 94 ? -0.382 2.804 -18.849 1.00 97.00 94 ILE A N 1
ATOM 743 C CA . ILE A 1 94 ? 0.970 2.296 -18.609 1.00 97.00 94 ILE A CA 1
ATOM 744 C C . ILE A 1 94 ? 0.936 0.783 -18.408 1.00 97.00 94 ILE A C 1
ATOM 746 O O . ILE A 1 94 ? 1.687 0.087 -19.088 1.00 97.00 94 ILE A O 1
ATOM 750 N N . ALA A 1 95 ? 0.034 0.269 -17.568 1.00 96.62 95 ALA A N 1
ATOM 751 C CA . ALA A 1 95 ? -0.140 -1.161 -17.311 1.00 96.62 95 ALA A CA 1
ATOM 752 C C . ALA A 1 95 ? -0.297 -1.963 -18.614 1.00 96.62 95 ALA A C 1
ATOM 754 O O . ALA A 1 95 ? 0.384 -2.967 -18.823 1.00 96.62 95 ALA A O 1
ATOM 755 N N . ALA A 1 96 ? -1.104 -1.456 -19.555 1.00 95.94 96 ALA A N 1
ATOM 756 C CA . ALA A 1 96 ? -1.306 -2.071 -20.869 1.00 95.94 96 ALA A CA 1
ATOM 757 C C . ALA A 1 96 ? -0.025 -2.188 -21.726 1.00 95.94 96 ALA A C 1
ATOM 759 O O . ALA A 1 96 ? -0.014 -2.934 -22.703 1.00 95.94 96 ALA A O 1
ATOM 760 N N . GLN A 1 97 ? 1.045 -1.455 -21.396 1.00 97.31 97 GLN A N 1
ATOM 761 C CA . GLN A 1 97 ? 2.334 -1.501 -22.098 1.00 97.31 97 GLN A CA 1
ATOM 762 C C . GLN A 1 97 ? 3.350 -2.448 -21.447 1.00 97.31 97 GLN A C 1
ATOM 764 O O . GLN A 1 97 ? 4.345 -2.775 -22.092 1.00 97.31 97 GLN A O 1
ATOM 769 N N . ILE A 1 98 ? 3.134 -2.873 -20.195 1.00 93.56 98 ILE A N 1
ATOM 770 C CA . ILE A 1 98 ? 4.061 -3.760 -19.469 1.00 93.56 98 ILE A CA 1
ATOM 771 C C . ILE A 1 98 ? 3.961 -5.194 -20.003 1.00 93.56 98 ILE A C 1
ATOM 773 O O . ILE A 1 98 ? 4.975 -5.876 -20.139 1.00 93.56 98 ILE A O 1
ATOM 777 N N . GLY A 1 99 ? 2.755 -5.630 -20.386 1.00 89.50 99 GLY A N 1
ATOM 778 C CA . GLY A 1 99 ? 2.508 -6.914 -21.052 1.00 89.50 99 GLY A CA 1
ATOM 779 C C . GLY A 1 99 ? 1.640 -7.890 -20.251 1.00 89.50 99 GLY A C 1
ATOM 780 O O . GLY A 1 99 ? 0.662 -8.382 -20.819 1.00 89.50 99 GLY A O 1
ATOM 781 N N . PRO A 1 100 ? 1.946 -8.181 -18.971 1.00 93.25 100 PRO A N 1
ATOM 782 C CA . PRO A 1 100 ? 1.098 -9.016 -18.129 1.00 93.25 100 PRO A CA 1
ATOM 783 C C . PRO A 1 100 ? -0.313 -8.429 -17.946 1.00 93.25 100 PRO A C 1
ATOM 785 O O . PRO A 1 100 ? -0.481 -7.206 -17.951 1.00 93.25 100 PRO A O 1
ATOM 788 N N . PRO A 1 101 ? -1.336 -9.280 -17.754 1.00 96.19 101 PRO A N 1
ATOM 789 C CA . PRO A 1 101 ? -2.661 -8.853 -17.321 1.00 96.19 101 PRO A CA 1
ATOM 790 C C . PRO A 1 101 ? -2.614 -8.022 -16.033 1.00 96.19 101 PRO A C 1
ATOM 792 O O . PRO A 1 101 ? -1.807 -8.280 -15.145 1.00 96.19 101 PRO A O 1
ATOM 795 N N . LEU A 1 102 ? -3.548 -7.076 -15.885 1.00 96.56 102 LEU A N 1
ATOM 796 C CA . LEU A 1 102 ? -3.624 -6.206 -14.704 1.00 96.56 102 LEU A CA 1
ATOM 797 C C . LEU A 1 102 ? -3.709 -6.988 -13.382 1.00 96.56 102 LEU A C 1
ATOM 799 O O . LEU A 1 102 ? -3.085 -6.601 -12.401 1.00 96.56 102 LEU A O 1
ATOM 803 N N . VAL A 1 103 ? -4.443 -8.104 -13.367 1.00 97.88 103 VAL A N 1
ATOM 804 C CA . VAL A 1 103 ? -4.537 -8.992 -12.195 1.00 97.88 103 VAL A CA 1
ATOM 805 C C . VAL A 1 103 ? -3.162 -9.523 -11.786 1.00 97.88 103 VAL A C 1
ATOM 807 O O . VAL A 1 103 ? -2.865 -9.587 -10.598 1.00 97.88 103 VAL A O 1
ATOM 810 N N . ASP A 1 104 ? -2.307 -9.862 -12.749 1.00 98.19 104 ASP A N 1
ATOM 811 C CA . ASP A 1 104 ? -0.969 -10.385 -12.466 1.00 98.19 104 ASP A CA 1
ATOM 812 C C . ASP A 1 104 ? -0.029 -9.274 -11.979 1.00 98.19 104 ASP A C 1
ATOM 814 O O . ASP A 1 104 ? 0.760 -9.503 -11.064 1.00 98.19 104 ASP A O 1
ATOM 818 N N . LEU A 1 105 ? -0.170 -8.052 -12.509 1.00 98.31 105 LEU A N 1
ATOM 819 C CA . LEU A 1 105 ? 0.553 -6.876 -12.007 1.00 98.31 105 LEU A CA 1
ATOM 820 C C . LEU A 1 105 ? 0.173 -6.553 -10.554 1.00 98.31 105 LEU A C 1
ATOM 822 O O . LEU A 1 105 ? 1.052 -6.315 -9.731 1.00 98.31 105 LEU A O 1
ATOM 826 N N . LEU A 1 106 ? -1.119 -6.606 -10.213 1.00 98.62 106 LEU A N 1
ATOM 827 C CA . LEU A 1 106 ? -1.593 -6.404 -8.839 1.00 98.62 106 LEU A CA 1
ATOM 828 C C . LEU A 1 106 ? -1.110 -7.512 -7.894 1.00 98.62 106 LEU A C 1
ATOM 830 O O . LEU A 1 106 ? -0.719 -7.223 -6.767 1.00 98.62 106 LEU A O 1
ATOM 834 N N . ARG A 1 107 ? -1.070 -8.775 -8.344 1.00 98.69 107 ARG A N 1
ATOM 835 C CA . ARG A 1 107 ? -0.486 -9.878 -7.558 1.00 98.69 107 ARG A CA 1
ATOM 836 C C . ARG A 1 107 ? 1.006 -9.677 -7.304 1.00 98.69 107 ARG A C 1
ATOM 838 O O . ARG A 1 107 ? 1.465 -9.945 -6.198 1.00 98.69 107 ARG A O 1
ATOM 845 N N . GLN A 1 108 ? 1.748 -9.199 -8.302 1.00 98.50 108 GLN A N 1
ATOM 846 C CA . GLN A 1 108 ? 3.163 -8.867 -8.144 1.00 98.50 108 GLN A CA 1
ATOM 847 C C . GLN A 1 108 ? 3.356 -7.718 -7.145 1.00 98.50 108 GLN A C 1
ATOM 849 O O . GLN A 1 108 ? 4.163 -7.850 -6.226 1.00 98.50 108 GLN A O 1
ATOM 854 N N . ALA A 1 109 ? 2.577 -6.639 -7.276 1.00 98.75 109 ALA A N 1
ATOM 855 C CA . ALA A 1 109 ? 2.614 -5.519 -6.340 1.00 98.75 109 ALA A CA 1
ATOM 856 C C . ALA A 1 109 ? 2.291 -5.971 -4.907 1.00 98.75 109 ALA A C 1
ATOM 858 O O . ALA A 1 109 ? 2.975 -5.561 -3.970 1.00 98.75 109 ALA A O 1
ATOM 859 N N . LEU A 1 110 ? 1.297 -6.850 -4.733 1.00 98.88 110 LEU A N 1
ATOM 860 C CA . LEU A 1 110 ? 0.931 -7.409 -3.432 1.00 98.88 110 LEU A CA 1
ATOM 861 C C . LEU A 1 110 ? 2.073 -8.215 -2.802 1.00 98.88 110 LEU A C 1
ATOM 863 O O . LEU A 1 110 ? 2.319 -8.093 -1.606 1.00 98.88 110 LEU A O 1
ATOM 867 N N . GLU A 1 111 ? 2.788 -9.020 -3.588 1.00 98.81 111 GLU A N 1
ATOM 868 C CA . GLU A 1 111 ? 3.931 -9.783 -3.077 1.00 98.81 111 GLU A CA 1
ATOM 869 C C . GLU A 1 111 ? 5.056 -8.854 -2.598 1.00 98.81 111 GLU A C 1
ATOM 871 O O . GLU A 1 111 ? 5.597 -9.043 -1.508 1.00 98.81 111 GLU A O 1
ATOM 876 N N . SER A 1 112 ? 5.353 -7.793 -3.353 1.00 98.88 112 SER A N 1
ATOM 877 C CA . SER A 1 112 ? 6.315 -6.770 -2.925 1.00 98.88 112 SER A CA 1
ATOM 878 C C . SER A 1 112 ? 5.864 -6.041 -1.658 1.00 98.88 112 SER A C 1
ATOM 880 O O . SER A 1 112 ? 6.681 -5.801 -0.771 1.00 98.88 112 SER A O 1
ATOM 882 N N . HIS A 1 113 ? 4.569 -5.733 -1.533 1.00 98.81 113 HIS A N 1
ATOM 883 C CA . HIS A 1 113 ? 4.003 -5.121 -0.329 1.00 98.81 113 HIS A CA 1
ATOM 884 C C . HIS A 1 113 ? 4.125 -6.039 0.892 1.00 98.81 113 HIS A C 1
ATOM 886 O O . HIS A 1 113 ? 4.582 -5.605 1.947 1.00 98.81 113 HIS A O 1
ATOM 892 N N . ARG A 1 114 ? 3.794 -7.329 0.752 1.00 98.75 114 ARG A N 1
ATOM 893 C CA . ARG A 1 114 ? 3.967 -8.323 1.823 1.00 98.75 114 ARG A CA 1
ATOM 894 C C . ARG A 1 114 ? 5.427 -8.471 2.233 1.00 98.75 114 ARG A C 1
ATOM 896 O O . ARG A 1 114 ? 5.718 -8.580 3.424 1.00 98.75 114 ARG A O 1
ATOM 903 N N . PHE A 1 115 ? 6.345 -8.428 1.271 1.00 98.81 115 PHE A N 1
ATOM 904 C CA . PHE A 1 115 ? 7.771 -8.423 1.565 1.00 98.81 115 PHE A CA 1
ATOM 905 C C . PHE A 1 115 ? 8.186 -7.168 2.351 1.00 98.81 115 PHE A C 1
ATOM 907 O O . PHE A 1 115 ? 8.828 -7.299 3.391 1.00 98.81 115 PHE A O 1
ATOM 914 N N . ALA A 1 116 ? 7.757 -5.972 1.942 1.00 98.69 116 ALA A N 1
ATOM 915 C CA . ALA A 1 116 ? 8.025 -4.737 2.683 1.00 98.69 116 ALA A CA 1
ATOM 916 C C . ALA A 1 116 ? 7.426 -4.757 4.107 1.00 98.69 116 ALA A C 1
ATOM 918 O O . ALA A 1 116 ? 8.118 -4.408 5.063 1.00 98.69 116 ALA A O 1
ATOM 919 N N . ILE A 1 117 ? 6.197 -5.266 4.280 1.00 98.44 117 ILE A N 1
ATOM 920 C CA . ILE A 1 117 ? 5.580 -5.502 5.601 1.00 98.44 117 ILE A CA 1
ATOM 921 C C . ILE A 1 117 ? 6.435 -6.450 6.447 1.00 98.44 117 ILE A C 1
ATOM 923 O O . ILE A 1 117 ? 6.562 -6.254 7.650 1.00 98.44 117 ILE A O 1
ATOM 927 N N . SER A 1 118 ? 7.039 -7.483 5.856 1.00 98.44 118 SER A N 1
ATOM 928 C CA . SER A 1 118 ? 7.887 -8.407 6.622 1.00 98.44 118 SER A CA 1
ATOM 929 C C . SER A 1 118 ? 9.147 -7.744 7.195 1.00 98.44 118 SER A C 1
ATOM 931 O O . SER A 1 118 ? 9.660 -8.206 8.213 1.00 98.44 118 SER A O 1
ATOM 933 N N . LEU A 1 119 ? 9.623 -6.661 6.567 1.00 98.44 119 LEU A N 1
ATOM 934 C CA . LEU A 1 119 ? 10.782 -5.884 7.011 1.00 98.44 119 LEU A CA 1
ATOM 935 C C . LEU A 1 119 ? 10.397 -4.800 8.025 1.00 98.44 119 LEU A C 1
ATOM 937 O O . LEU A 1 119 ? 11.121 -4.585 8.994 1.00 98.44 119 LEU A O 1
ATOM 941 N N . ASN A 1 120 ? 9.255 -4.138 7.821 1.00 97.69 120 ASN A N 1
ATOM 942 C CA . ASN A 1 120 ? 8.708 -3.160 8.756 1.00 97.69 120 ASN A CA 1
ATOM 943 C C . ASN A 1 120 ? 7.183 -3.349 8.893 1.00 97.69 120 ASN A C 1
ATOM 945 O O . ASN A 1 120 ? 6.410 -2.708 8.177 1.00 97.69 120 ASN A O 1
ATOM 949 N N . PRO A 1 121 ? 6.726 -4.226 9.809 1.00 96.62 121 PRO A N 1
ATOM 950 C CA . PRO A 1 121 ? 5.318 -4.640 9.902 1.00 96.62 121 PRO A CA 1
ATOM 951 C C . PRO A 1 121 ? 4.380 -3.550 10.411 1.00 96.62 121 PRO A C 1
ATOM 953 O O . PRO A 1 121 ? 3.167 -3.751 10.467 1.00 96.62 121 PRO A O 1
ATOM 956 N N . ASP A 1 122 ? 4.966 -2.439 10.816 1.00 94.62 122 ASP A N 1
ATOM 957 C CA . ASP A 1 122 ? 4.412 -1.420 11.677 1.00 94.62 122 ASP A CA 1
ATOM 958 C C . ASP A 1 122 ? 4.382 -0.049 10.988 1.00 94.62 122 ASP A C 1
ATOM 960 O O . ASP A 1 122 ? 3.822 0.902 11.528 1.00 94.62 122 ASP A O 1
ATOM 964 N N . ASN A 1 123 ? 4.948 0.043 9.782 1.00 96.19 123 ASN A N 1
ATOM 965 C CA . ASN A 1 123 ? 4.902 1.238 8.958 1.00 96.19 123 ASN A CA 1
ATOM 966 C C . ASN A 1 123 ? 3.461 1.490 8.469 1.00 96.19 123 ASN A C 1
ATOM 968 O O . ASN A 1 123 ? 2.819 0.619 7.877 1.00 96.19 123 ASN A O 1
ATOM 972 N N . LEU A 1 124 ? 2.941 2.686 8.748 1.00 96.19 124 LEU A N 1
ATOM 973 C CA . LEU A 1 124 ? 1.555 3.051 8.450 1.00 96.19 124 LEU A CA 1
ATOM 974 C C . LEU A 1 124 ? 1.266 3.069 6.950 1.00 96.19 124 LEU A C 1
ATOM 976 O O . LEU A 1 124 ? 0.243 2.530 6.520 1.00 96.19 124 LEU A O 1
ATOM 980 N N . ASP A 1 125 ? 2.183 3.633 6.164 1.00 95.81 125 ASP A N 1
ATOM 981 C CA . ASP A 1 125 ? 2.001 3.807 4.726 1.00 95.81 125 ASP A CA 1
ATOM 982 C C . ASP A 1 125 ? 1.945 2.468 4.001 1.00 95.81 125 ASP A C 1
ATOM 984 O O . ASP A 1 125 ? 1.075 2.251 3.156 1.00 95.81 125 ASP A O 1
ATOM 988 N N . ILE A 1 126 ? 2.837 1.529 4.333 1.00 97.50 126 ILE A N 1
ATOM 989 C CA . ILE A 1 126 ? 2.816 0.213 3.697 1.00 97.50 126 ILE A CA 1
ATOM 990 C C . ILE A 1 126 ? 1.554 -0.559 4.082 1.00 97.50 126 ILE A C 1
ATOM 992 O O . ILE A 1 126 ? 0.978 -1.223 3.222 1.00 97.50 126 ILE A O 1
ATOM 996 N N . LEU A 1 127 ? 1.066 -0.446 5.324 1.00 98.44 127 LEU A N 1
ATOM 997 C CA . LEU A 1 127 ? -0.193 -1.074 5.739 1.00 98.44 127 LEU A CA 1
ATOM 998 C C . LEU A 1 127 ? -1.382 -0.510 4.951 1.00 98.44 127 LEU A C 1
ATOM 1000 O O . LEU A 1 127 ? -2.172 -1.285 4.408 1.00 98.44 127 LEU A O 1
ATOM 1004 N N . PHE A 1 128 ? -1.480 0.817 4.843 1.00 98.12 128 PHE A N 1
ATOM 1005 C CA . PHE A 1 128 ? -2.540 1.486 4.090 1.00 98.12 128 PHE A CA 1
ATOM 1006 C C . PHE A 1 128 ? -2.497 1.113 2.602 1.00 98.12 128 PHE A C 1
ATOM 1008 O O . PHE A 1 128 ? -3.503 0.694 2.025 1.00 98.12 128 PHE A O 1
ATOM 1015 N N . ASN A 1 129 ? -1.323 1.195 1.973 1.00 98.19 129 ASN A N 1
ATOM 1016 C CA . ASN A 1 129 ? -1.162 0.878 0.554 1.00 98.19 129 ASN A CA 1
ATOM 1017 C C . ASN A 1 129 ? -1.402 -0.609 0.260 1.00 98.19 129 ASN A C 1
ATOM 1019 O O . ASN A 1 129 ? -2.041 -0.938 -0.737 1.00 98.19 129 ASN A O 1
ATOM 1023 N N . THR A 1 130 ? -0.998 -1.514 1.157 1.00 98.81 130 THR A N 1
ATOM 1024 C CA . THR A 1 130 ? -1.296 -2.950 1.018 1.00 98.81 130 THR A CA 1
ATOM 1025 C C . THR A 1 130 ? -2.798 -3.213 1.054 1.00 98.81 130 THR A C 1
ATOM 1027 O O . THR A 1 130 ? -3.299 -3.978 0.230 1.00 98.81 130 THR A O 1
ATOM 1030 N N . ALA A 1 131 ? -3.532 -2.554 1.958 1.00 98.69 131 ALA A N 1
ATOM 1031 C CA . ALA A 1 131 ? -4.988 -2.661 2.016 1.00 98.69 131 ALA A CA 1
ATOM 1032 C C . ALA A 1 131 ? -5.638 -2.210 0.691 1.00 98.69 131 ALA A C 1
ATOM 1034 O O . ALA A 1 131 ? -6.513 -2.892 0.154 1.00 98.69 131 ALA A O 1
ATOM 1035 N N . ASN A 1 132 ? -5.140 -1.119 0.103 1.00 98.56 132 ASN A N 1
ATOM 1036 C CA . ASN A 1 132 ? -5.579 -0.637 -1.206 1.00 98.56 132 ASN A CA 1
ATOM 1037 C C . ASN A 1 132 ? -5.309 -1.654 -2.332 1.00 98.56 132 ASN A C 1
ATOM 1039 O O . ASN A 1 132 ? -6.229 -1.993 -3.074 1.00 98.56 132 ASN A O 1
ATOM 1043 N N . VAL A 1 133 ? -4.093 -2.211 -2.417 1.00 98.75 133 VAL A N 1
ATOM 1044 C CA . VAL A 1 133 ? -3.741 -3.245 -3.414 1.00 98.75 133 VAL A CA 1
ATOM 1045 C C . VAL A 1 133 ? -4.649 -4.471 -3.294 1.00 98.75 133 VAL A C 1
ATOM 1047 O O . VAL A 1 133 ? -5.107 -5.011 -4.303 1.00 98.75 133 VAL A O 1
ATOM 1050 N N . LEU A 1 134 ? -4.904 -4.925 -2.064 1.00 98.88 134 LEU A N 1
ATOM 1051 C CA . LEU A 1 134 ? -5.770 -6.070 -1.782 1.00 98.88 134 LEU A CA 1
ATOM 1052 C C . LEU A 1 134 ? -7.207 -5.819 -2.244 1.00 98.88 134 LEU A C 1
ATOM 1054 O O . LEU A 1 134 ? -7.791 -6.696 -2.883 1.00 98.88 134 LEU A O 1
ATOM 1058 N N . SER A 1 135 ? -7.747 -4.632 -1.958 1.00 98.50 135 SER A N 1
ATOM 1059 C CA . SER A 1 135 ? -9.091 -4.232 -2.388 1.00 98.50 135 SER A CA 1
ATOM 1060 C C . SER A 1 135 ? -9.202 -4.183 -3.916 1.00 98.50 135 SER A C 1
ATOM 1062 O O . SER A 1 135 ? -10.052 -4.847 -4.508 1.00 98.50 135 SER A O 1
ATOM 1064 N N . ASP A 1 136 ? -8.250 -3.528 -4.586 1.00 98.38 136 ASP A N 1
ATOM 1065 C CA . ASP A 1 136 ? -8.240 -3.440 -6.049 1.00 98.38 136 ASP A CA 1
ATOM 1066 C C . ASP A 1 136 ? -8.086 -4.806 -6.732 1.00 98.38 136 ASP A C 1
ATOM 1068 O O . ASP A 1 136 ? -8.651 -5.047 -7.808 1.00 98.38 136 ASP A O 1
ATOM 1072 N N . LEU A 1 137 ? -7.319 -5.722 -6.133 1.00 98.62 137 LEU A N 1
ATOM 1073 C CA . LEU A 1 137 ? -7.201 -7.091 -6.624 1.00 98.62 137 LEU A CA 1
ATOM 1074 C C . LEU A 1 137 ? -8.507 -7.870 -6.424 1.00 98.62 137 LEU A C 1
ATOM 1076 O O . LEU A 1 137 ? -8.899 -8.617 -7.325 1.00 98.62 137 LEU A O 1
ATOM 1080 N N . ALA A 1 138 ? -9.183 -7.688 -5.286 1.00 98.44 138 ALA A N 1
ATOM 1081 C CA . ALA A 1 138 ? -10.447 -8.349 -4.971 1.00 98.44 138 ALA A CA 1
ATOM 1082 C C . ALA A 1 138 ? -11.539 -8.034 -6.007 1.00 98.44 138 ALA A C 1
ATOM 1084 O O . ALA A 1 138 ? -12.219 -8.949 -6.474 1.00 98.44 138 ALA A O 1
ATOM 1085 N N . ASP A 1 139 ? -11.616 -6.783 -6.468 1.00 97.25 139 ASP A N 1
ATOM 1086 C CA . ASP A 1 139 ? -12.547 -6.334 -7.517 1.00 97.25 139 ASP A CA 1
ATOM 1087 C C . ASP A 1 139 ? -12.373 -7.043 -8.868 1.00 97.25 139 ASP A C 1
ATOM 1089 O O . ASP A 1 139 ? -13.238 -6.987 -9.748 1.00 97.25 139 ASP A O 1
ATOM 1093 N N . ARG A 1 140 ? -11.221 -7.686 -9.078 1.00 96.75 140 ARG A N 1
ATOM 1094 C CA . ARG A 1 140 ? -10.811 -8.244 -10.374 1.00 96.75 140 ARG A CA 1
ATOM 1095 C C . ARG A 1 140 ? -10.742 -9.766 -10.374 1.00 96.75 140 ARG A C 1
ATOM 1097 O O . ARG A 1 140 ? -10.377 -10.358 -11.392 1.00 96.75 140 ARG A O 1
ATOM 1104 N N . VAL A 1 141 ? -11.092 -10.406 -9.263 1.00 97.25 141 VAL A N 1
ATOM 1105 C CA . VAL A 1 141 ? -11.135 -11.865 -9.129 1.00 97.25 141 VAL A CA 1
ATOM 1106 C C . VAL A 1 141 ? -12.568 -12.349 -8.897 1.00 97.25 141 VAL A C 1
ATOM 1108 O O . VAL A 1 141 ? -13.515 -11.570 -8.816 1.00 97.25 141 VAL A O 1
ATOM 1111 N N . ASN A 1 142 ? -12.772 -13.667 -8.871 1.00 96.31 142 ASN A N 1
ATOM 1112 C CA . ASN A 1 142 ? -14.088 -14.210 -8.537 1.00 96.31 142 ASN A CA 1
ATOM 1113 C C . ASN A 1 142 ? -14.389 -14.012 -7.038 1.00 96.31 142 ASN A C 1
ATOM 1115 O O . ASN A 1 142 ? -13.480 -13.825 -6.235 1.00 96.31 142 ASN A O 1
ATOM 1119 N N . LYS A 1 143 ? -15.666 -14.119 -6.650 1.00 92.50 143 LYS A N 1
ATOM 1120 C CA . LYS A 1 143 ? -16.096 -13.912 -5.256 1.00 92.50 143 LYS A CA 1
ATOM 1121 C C . LYS A 1 143 ? -15.340 -14.773 -4.238 1.00 92.50 143 LYS A C 1
ATOM 1123 O O . LYS A 1 143 ? -15.011 -14.278 -3.170 1.00 92.50 143 LYS A O 1
ATOM 1128 N N . GLY A 1 144 ? -15.063 -16.037 -4.566 1.00 92.44 144 GLY A N 1
ATOM 1129 C CA . GLY A 1 144 ? -14.359 -16.949 -3.659 1.00 92.44 144 GLY A CA 1
ATOM 1130 C C . GLY A 1 144 ? -12.921 -16.507 -3.389 1.00 92.44 144 GLY A C 1
ATOM 1131 O O . GLY A 1 144 ? -12.471 -16.559 -2.251 1.00 92.44 144 GLY A O 1
ATOM 1132 N N . ASP A 1 145 ? -12.238 -16.006 -4.417 1.00 96.00 145 ASP A N 1
ATOM 1133 C CA . ASP A 1 145 ? -10.881 -15.469 -4.304 1.00 96.00 145 ASP A CA 1
ATOM 1134 C C . ASP A 1 145 ? -10.856 -14.051 -3.703 1.00 96.00 145 ASP A C 1
ATOM 1136 O O . ASP A 1 145 ? -9.847 -13.654 -3.125 1.00 96.00 145 ASP A O 1
ATOM 1140 N N . ALA A 1 146 ? -11.948 -13.287 -3.821 1.00 97.62 146 ALA A N 1
ATOM 1141 C CA . ALA A 1 146 ? -12.068 -11.928 -3.288 1.00 97.62 146 ALA A CA 1
ATOM 1142 C C . ALA A 1 146 ? -12.182 -11.899 -1.755 1.00 97.62 146 ALA A C 1
ATOM 1144 O O . ALA A 1 146 ? -11.587 -11.036 -1.116 1.00 97.62 146 ALA A O 1
ATOM 1145 N N . VAL A 1 147 ? -12.906 -12.854 -1.156 1.00 97.00 147 VAL A N 1
ATOM 1146 C CA . VAL A 1 147 ? -13.116 -12.928 0.304 1.00 97.00 147 VAL A CA 1
ATOM 1147 C C . VAL A 1 147 ? -11.803 -12.888 1.105 1.00 97.00 147 VAL A C 1
ATOM 1149 O O . VAL A 1 147 ? -11.676 -11.997 1.945 1.00 97.00 147 VAL A O 1
ATOM 1152 N N . PRO A 1 148 ? -10.809 -13.772 0.873 1.00 97.25 148 PRO A N 1
ATOM 1153 C CA . PRO A 1 148 ? -9.570 -13.740 1.652 1.00 97.25 148 PRO A CA 1
ATOM 1154 C C . PRO A 1 148 ? -8.758 -12.454 1.434 1.00 97.25 148 PRO A C 1
ATOM 1156 O O . PRO A 1 148 ? -8.109 -11.987 2.367 1.00 97.25 148 PRO A O 1
ATOM 1159 N N . LEU A 1 149 ? -8.820 -11.851 0.241 1.00 98.62 149 LEU A N 1
ATOM 1160 C CA . LEU A 1 149 ? -8.138 -10.585 -0.049 1.00 98.62 149 LEU A CA 1
ATOM 1161 C C . LEU A 1 149 ? -8.754 -9.425 0.737 1.00 98.62 149 LEU A C 1
ATOM 1163 O O . LEU A 1 149 ? -8.040 -8.647 1.363 1.00 98.62 149 LEU A O 1
ATOM 1167 N N . LEU A 1 150 ? -10.083 -9.336 0.751 1.00 98.50 150 LEU A N 1
ATOM 1168 C CA . LEU A 1 150 ? -10.807 -8.312 1.500 1.00 98.50 150 LEU A CA 1
ATOM 1169 C C . LEU A 1 150 ? -10.655 -8.506 3.015 1.00 98.50 150 LEU A C 1
ATOM 1171 O O . LEU A 1 150 ? -10.500 -7.527 3.738 1.00 98.50 150 LEU A O 1
ATOM 1175 N N . GLN A 1 151 ? -10.617 -9.748 3.509 1.00 97.56 151 GLN A N 1
ATOM 1176 C CA . GLN A 1 151 ? -10.310 -10.030 4.917 1.00 97.56 151 GLN A CA 1
ATOM 1177 C C . GLN A 1 151 ? -8.906 -9.554 5.309 1.00 97.56 151 GLN A C 1
ATOM 1179 O O . GLN A 1 151 ? -8.739 -8.938 6.361 1.00 97.56 151 GLN A O 1
ATOM 1184 N N . GLU A 1 152 ? -7.896 -9.818 4.477 1.00 98.19 152 GLU A N 1
ATOM 1185 C CA . GLU A 1 152 ? -6.535 -9.316 4.697 1.00 98.19 152 GLU A CA 1
ATOM 1186 C C . GLU A 1 152 ? -6.495 -7.781 4.619 1.00 98.19 152 GLU A C 1
ATOM 1188 O O . GLU A 1 152 ? -5.866 -7.144 5.462 1.00 98.19 152 GLU A O 1
ATOM 1193 N N . SER A 1 153 ? -7.244 -7.174 3.691 1.00 98.62 153 SER A N 1
ATOM 1194 C CA . SER A 1 153 ? -7.352 -5.715 3.565 1.00 98.62 153 SER A CA 1
ATOM 1195 C C . SER A 1 153 ? -7.913 -5.077 4.838 1.00 98.62 153 SER A C 1
ATOM 1197 O O . SER A 1 153 ? -7.306 -4.152 5.382 1.00 98.62 153 SER A O 1
ATOM 1199 N N . VAL A 1 154 ? -9.001 -5.636 5.386 1.00 98.00 154 VAL A N 1
ATOM 1200 C CA . VAL A 1 154 ? -9.587 -5.207 6.669 1.00 98.00 154 VAL A CA 1
ATOM 1201 C C . VAL A 1 154 ? -8.566 -5.309 7.805 1.00 98.00 154 VAL A C 1
ATOM 1203 O O . VAL A 1 154 ? -8.466 -4.402 8.629 1.00 98.00 154 VAL A O 1
ATOM 1206 N N . GLN A 1 155 ? -7.762 -6.376 7.849 1.00 97.06 155 GLN A N 1
ATOM 1207 C CA . GLN A 1 155 ? -6.720 -6.523 8.870 1.00 97.06 155 GLN A CA 1
ATOM 1208 C C . GLN A 1 155 ? -5.621 -5.462 8.738 1.00 97.06 155 GLN A C 1
ATOM 1210 O O . GLN A 1 155 ? -5.204 -4.897 9.752 1.00 97.06 155 GLN A O 1
ATOM 1215 N N . CYS A 1 156 ? -5.163 -5.179 7.516 1.00 98.25 156 CYS A N 1
ATOM 1216 C CA . CYS A 1 156 ? -4.167 -4.146 7.242 1.00 98.25 156 CYS A CA 1
ATOM 1217 C C . CYS A 1 156 ? -4.675 -2.754 7.631 1.00 98.25 156 CYS A C 1
ATOM 1219 O O . CYS A 1 156 ? -4.006 -2.060 8.400 1.00 98.25 156 CYS A O 1
ATOM 1221 N N . ILE A 1 157 ? -5.866 -2.362 7.164 1.00 98.12 157 ILE A N 1
ATOM 1222 C CA . ILE A 1 157 ? -6.397 -1.024 7.441 1.00 98.12 157 ILE A CA 1
ATOM 1223 C C . ILE A 1 157 ? -6.758 -0.840 8.915 1.00 98.12 157 ILE A C 1
ATOM 1225 O O . ILE A 1 157 ? -6.498 0.223 9.467 1.00 98.12 157 ILE A O 1
ATOM 1229 N N . ARG A 1 158 ? -7.263 -1.877 9.595 1.00 96.19 158 ARG A N 1
ATOM 1230 C CA . ARG A 1 158 ? -7.518 -1.812 11.040 1.00 96.19 158 ARG A CA 1
ATOM 1231 C C . ARG A 1 158 ? -6.236 -1.523 11.816 1.00 96.19 158 ARG A C 1
ATOM 1233 O O . ARG A 1 158 ? -6.224 -0.621 12.645 1.00 96.19 158 ARG A O 1
ATOM 1240 N N . ARG A 1 159 ? -5.151 -2.252 11.523 1.00 96.56 159 ARG A N 1
ATOM 1241 C CA . ARG A 1 159 ? -3.845 -2.029 12.170 1.00 96.56 159 ARG A CA 1
ATOM 1242 C C . ARG A 1 159 ? -3.297 -0.631 11.879 1.00 96.56 159 ARG A C 1
ATOM 1244 O O . ARG A 1 159 ? -2.744 -0.007 12.778 1.00 96.56 159 ARG A O 1
ATOM 1251 N N . CYS A 1 160 ? -3.456 -0.151 10.644 1.00 97.38 160 CYS A N 1
ATOM 1252 C CA . CYS A 1 160 ? -3.088 1.211 10.262 1.00 97.38 160 CYS A CA 1
ATOM 1253 C C . CYS A 1 160 ? -3.869 2.242 11.094 1.00 97.38 160 CYS A C 1
ATOM 1255 O O . CYS A 1 160 ? -3.266 3.083 11.753 1.00 97.38 160 CYS A O 1
ATOM 1257 N N . LEU A 1 161 ? -5.197 2.119 11.145 1.00 95.56 161 LEU A N 1
ATOM 1258 C CA . LEU A 1 161 ? -6.079 3.054 11.841 1.00 95.56 161 LEU A CA 1
ATOM 1259 C C . LEU A 1 161 ? -5.845 3.084 13.358 1.00 95.56 161 LEU A C 1
ATOM 1261 O O . LEU A 1 161 ? -5.741 4.163 13.936 1.00 95.56 161 LEU A O 1
ATOM 1265 N N . GLU A 1 162 ? -5.736 1.920 14.005 1.00 94.19 162 GLU A N 1
ATOM 1266 C CA . GLU A 1 162 ? -5.456 1.822 15.448 1.00 94.19 162 GLU A CA 1
ATOM 1267 C C . GLU A 1 162 ? -4.192 2.607 15.821 1.00 94.19 162 GLU A C 1
ATOM 1269 O O . GLU A 1 162 ? -4.158 3.336 16.814 1.00 94.19 162 GLU A O 1
ATOM 1274 N N . ARG A 1 163 ? -3.164 2.499 14.980 1.00 94.75 163 ARG A N 1
ATOM 1275 C CA . ARG A 1 163 ? -1.873 3.134 15.200 1.00 94.75 163 ARG A CA 1
ATOM 1276 C C . ARG A 1 163 ? -1.871 4.616 14.817 1.00 94.75 163 ARG A C 1
ATOM 1278 O O . ARG A 1 163 ? -1.326 5.416 15.569 1.00 94.75 163 ARG A O 1
ATOM 1285 N N . GLN A 1 164 ? -2.553 5.002 13.737 1.00 94.88 164 GLN A N 1
ATOM 1286 C CA . GLN A 1 164 ? -2.781 6.409 13.391 1.00 94.88 164 GLN A CA 1
ATOM 1287 C C . GLN A 1 164 ? -3.458 7.167 14.539 1.00 94.88 164 GLN A C 1
ATOM 1289 O O . GLN A 1 164 ? -3.003 8.243 14.922 1.00 94.88 164 GLN A O 1
ATOM 1294 N N . VAL A 1 165 ? -4.518 6.597 15.125 1.00 92.56 165 VAL A N 1
ATOM 1295 C CA . VAL A 1 165 ? -5.215 7.201 16.271 1.00 92.56 165 VAL A CA 1
ATOM 1296 C C . VAL A 1 165 ? -4.276 7.320 17.472 1.00 92.56 165 VAL A C 1
ATOM 1298 O O . VAL A 1 165 ? -4.191 8.392 18.069 1.00 92.56 165 VAL A O 1
ATOM 1301 N N . GLN A 1 166 ? -3.518 6.266 17.790 1.00 93.00 166 GLN A N 1
ATOM 1302 C CA . GLN A 1 166 ? -2.555 6.284 18.893 1.00 93.00 166 GLN A CA 1
ATOM 1303 C C . GLN A 1 166 ? -1.469 7.363 18.714 1.00 93.00 166 GLN A C 1
ATOM 1305 O O . GLN A 1 166 ? -1.171 8.106 19.654 1.00 93.00 166 GLN A O 1
ATOM 1310 N N . GLU A 1 167 ? -0.864 7.453 17.527 1.00 93.00 167 GLU A N 1
ATOM 1311 C CA . GLU A 1 167 ? 0.185 8.432 17.217 1.00 93.00 167 GLU A CA 1
ATOM 1312 C C . GLU A 1 167 ? -0.358 9.863 17.260 1.00 93.00 167 GLU A C 1
ATOM 1314 O O . GLU A 1 167 ? 0.256 10.746 17.866 1.00 93.00 167 GLU A O 1
ATOM 1319 N N . TYR A 1 168 ? -1.553 10.075 16.710 1.00 91.19 168 TYR A N 1
ATOM 1320 C CA . TYR A 1 168 ? -2.233 11.363 16.736 1.00 91.19 168 TYR A CA 1
ATOM 1321 C C . TYR A 1 168 ? -2.564 11.818 18.164 1.00 91.19 168 TYR A C 1
ATOM 1323 O O . TYR A 1 168 ? -2.256 12.947 18.549 1.00 91.19 168 TYR A O 1
ATOM 1331 N N . GLU A 1 169 ? -3.150 10.950 18.991 1.00 90.62 169 GLU A N 1
ATOM 1332 C CA . GLU A 1 169 ? -3.469 11.273 20.387 1.00 90.62 169 GLU A CA 1
ATOM 1333 C C . GLU A 1 169 ? -2.211 11.582 21.206 1.00 90.62 169 GLU A C 1
ATOM 1335 O O . GLU A 1 169 ? -2.195 12.540 21.986 1.00 90.62 169 GLU A O 1
ATOM 1340 N N . SER A 1 170 ? -1.136 10.818 20.990 1.00 91.38 170 SER A N 1
ATOM 1341 C CA . SER A 1 170 ? 0.163 11.052 21.623 1.00 91.38 170 SER A CA 1
ATOM 1342 C C . SER A 1 170 ? 0.742 12.419 21.242 1.00 91.38 170 SER A C 1
ATOM 1344 O O . SER A 1 170 ? 1.167 13.181 22.117 1.00 91.38 170 SER A O 1
ATOM 1346 N N . LEU A 1 171 ? 0.703 12.776 19.954 1.00 89.31 171 LEU A N 1
ATOM 1347 C CA . LEU A 1 171 ? 1.154 14.079 19.462 1.00 89.31 171 LEU A CA 1
ATOM 1348 C C . LEU A 1 171 ? 0.342 15.225 20.083 1.00 89.31 171 LEU A C 1
ATOM 1350 O O . LEU A 1 171 ? 0.906 16.210 20.564 1.00 89.31 171 LEU A O 1
ATOM 1354 N N . GLN A 1 172 ? -0.983 15.078 20.128 1.00 87.12 172 GLN A N 1
ATOM 1355 C CA . GLN A 1 172 ? -1.878 16.073 20.713 1.00 87.12 172 GLN A CA 1
ATOM 1356 C C . GLN A 1 172 ? -1.622 16.257 22.214 1.00 87.12 172 GLN A C 1
ATOM 1358 O O . GLN A 1 172 ? -1.581 17.392 22.698 1.00 87.12 172 GLN A O 1
ATOM 1363 N N . ALA A 1 173 ? -1.405 15.167 22.954 1.00 89.56 173 ALA A N 1
ATOM 1364 C CA . ALA A 1 173 ? -1.060 15.221 24.370 1.00 89.56 173 ALA A CA 1
ATOM 1365 C C . ALA A 1 173 ? 0.293 15.915 24.605 1.00 89.56 173 ALA A C 1
ATOM 1367 O O . ALA A 1 173 ? 0.398 16.771 25.487 1.00 89.56 173 ALA A O 1
ATOM 1368 N N . ALA A 1 174 ? 1.307 15.609 23.787 1.00 89.06 174 ALA A N 1
ATOM 1369 C CA . ALA A 1 174 ? 2.619 16.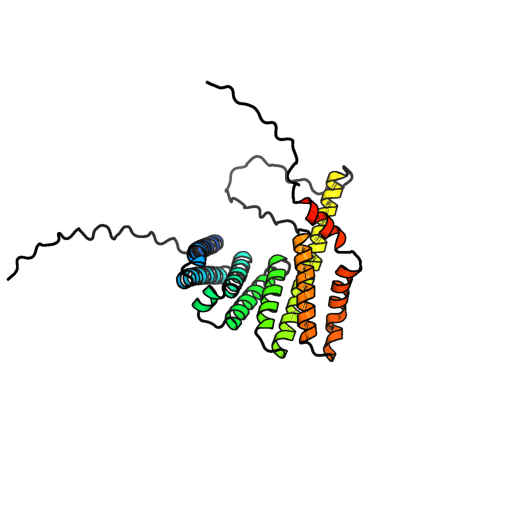249 23.857 1.00 89.06 174 ALA A CA 1
ATOM 1370 C C . ALA A 1 174 ? 2.540 17.760 23.576 1.00 89.06 174 ALA A C 1
ATOM 1372 O O . ALA A 1 174 ? 3.130 18.560 24.307 1.00 89.06 174 ALA A O 1
ATOM 1373 N N . PHE A 1 175 ? 1.760 18.169 22.571 1.00 86.81 175 PHE A N 1
ATOM 1374 C CA . PHE A 1 175 ? 1.540 19.579 22.248 1.00 86.81 175 PHE A CA 1
ATOM 1375 C C . PHE A 1 175 ? 0.831 20.333 23.382 1.00 86.81 175 PHE A C 1
ATOM 1377 O O . PHE A 1 175 ? 1.223 21.448 23.733 1.00 86.81 175 PHE A O 1
ATOM 1384 N N . LEU A 1 176 ? -0.189 19.724 23.995 1.00 88.50 176 LEU A N 1
ATOM 1385 C CA . LEU A 1 176 ? -0.884 20.307 25.144 1.00 88.50 176 LEU A CA 1
ATOM 1386 C C . LEU A 1 176 ? 0.049 20.467 26.349 1.00 88.50 176 LEU A C 1
ATOM 1388 O O . LEU A 1 176 ? 0.064 21.542 26.942 1.00 88.50 176 LEU A O 1
ATOM 1392 N N . ALA A 1 177 ? 0.855 19.450 26.666 1.00 89.31 177 ALA A N 1
ATOM 1393 C CA . ALA A 1 177 ? 1.818 19.495 27.767 1.00 89.31 177 ALA A CA 1
ATOM 1394 C C . ALA A 1 177 ? 2.908 20.563 27.559 1.00 89.31 177 ALA A C 1
ATOM 1396 O O . ALA A 1 177 ? 3.300 21.251 28.504 1.00 89.31 177 ALA A O 1
ATOM 1397 N N . ALA A 1 178 ? 3.373 20.737 26.317 1.00 87.38 178 ALA A N 1
ATOM 1398 C CA . ALA A 1 178 ? 4.333 21.779 25.963 1.00 87.38 178 ALA A CA 1
ATOM 1399 C C . ALA A 1 178 ? 3.734 23.192 26.103 1.00 87.38 178 ALA A C 1
ATOM 1401 O O . ALA A 1 178 ? 4.407 24.108 26.576 1.00 87.38 178 ALA A O 1
ATOM 1402 N N . ASN A 1 179 ? 2.457 23.366 25.746 1.00 80.88 179 ASN A N 1
ATOM 1403 C CA . ASN A 1 179 ? 1.770 24.660 25.798 1.00 80.88 179 ASN A CA 1
ATOM 1404 C C . ASN A 1 179 ? 1.179 25.009 27.172 1.00 80.88 179 ASN A C 1
ATOM 1406 O O . ASN A 1 179 ? 0.924 26.183 27.439 1.00 80.88 179 ASN A O 1
ATOM 1410 N N . SER A 1 180 ? 0.970 24.032 28.060 1.00 78.88 180 SER A N 1
ATOM 1411 C CA . SER A 1 180 ? 0.451 24.260 29.415 1.00 78.88 180 SER A CA 1
ATOM 1412 C C . SER A 1 180 ? 1.504 24.763 30.406 1.00 78.88 180 SER A C 1
ATOM 1414 O O . SER A 1 180 ? 1.160 25.063 31.548 1.00 78.88 180 SER A O 1
ATOM 1416 N N . GLY A 1 181 ? 2.777 24.876 30.004 1.00 59.56 181 GLY A N 1
ATOM 1417 C CA . GLY A 1 181 ? 3.843 25.437 30.842 1.00 59.56 181 GLY A CA 1
ATOM 1418 C C . GLY A 1 181 ? 4.109 24.656 32.136 1.00 59.56 181 GLY A C 1
ATOM 1419 O O . GLY A 1 181 ? 4.740 25.182 33.052 1.00 59.56 181 GLY A O 1
ATOM 1420 N N . THR A 1 182 ? 3.638 23.413 32.233 1.00 50.09 182 THR A N 1
ATOM 1421 C CA . THR A 1 182 ? 3.874 22.524 33.372 1.00 50.09 182 THR A CA 1
ATOM 1422 C C . THR A 1 182 ? 5.327 22.055 33.361 1.00 50.09 182 THR A C 1
ATOM 1424 O O . THR A 1 182 ? 5.658 20.992 32.842 1.00 50.09 182 THR A O 1
ATOM 1427 N N . GLN A 1 183 ? 6.206 22.875 33.942 1.00 47.69 183 GLN A N 1
ATOM 1428 C CA . GLN A 1 183 ? 7.517 22.464 34.444 1.00 47.69 183 GLN A CA 1
ATOM 1429 C C . GLN A 1 183 ? 7.322 21.543 35.654 1.00 47.69 183 GLN A C 1
ATOM 1431 O O . GLN A 1 183 ? 7.525 21.956 36.783 1.00 47.69 183 GLN A O 1
ATOM 1436 N N . ASP A 1 184 ? 6.887 20.312 35.417 1.00 46.22 184 ASP A N 1
ATOM 1437 C CA . ASP A 1 184 ? 7.025 19.205 36.366 1.00 46.22 184 ASP A CA 1
ATOM 1438 C C . ASP A 1 184 ? 7.035 17.896 35.565 1.00 46.22 184 ASP A C 1
ATOM 1440 O O . ASP A 1 184 ? 6.129 17.069 35.620 1.00 46.22 184 ASP A O 1
ATOM 1444 N N . ALA A 1 185 ? 8.087 17.729 34.765 1.00 45.62 185 ALA A N 1
ATOM 1445 C CA . ALA A 1 185 ? 8.545 16.417 34.334 1.00 45.62 185 ALA A CA 1
ATOM 1446 C C . ALA A 1 185 ? 9.894 16.155 35.024 1.00 45.62 185 ALA A C 1
ATOM 1448 O O . ALA A 1 185 ? 10.741 17.057 35.039 1.00 45.62 185 ALA A O 1
ATOM 1449 N N . PRO A 1 186 ? 10.131 14.960 35.599 1.00 42.59 186 PRO A N 1
ATOM 1450 C CA . PRO A 1 186 ? 11.466 14.570 36.025 1.00 42.59 186 PRO A CA 1
ATOM 1451 C C . PRO A 1 186 ? 12.405 14.706 34.828 1.00 42.59 186 PRO A C 1
ATOM 1453 O O . PRO A 1 186 ? 12.092 14.244 33.731 1.00 42.59 186 PRO A O 1
ATOM 1456 N N . ALA A 1 187 ? 13.532 15.381 35.034 1.00 46.72 187 ALA A N 1
ATOM 1457 C CA . ALA A 1 187 ? 14.557 15.568 34.023 1.00 46.72 187 ALA A CA 1
ATOM 1458 C C . ALA A 1 187 ? 15.164 14.215 33.618 1.00 46.72 187 ALA A C 1
ATOM 1460 O O . ALA A 1 187 ? 16.180 13.798 34.163 1.00 46.72 187 ALA A O 1
ATOM 1461 N N . GLU A 1 188 ? 14.551 13.539 32.652 1.00 50.22 188 GLU A N 1
ATOM 1462 C CA . GLU A 1 188 ? 15.147 12.391 31.974 1.00 50.22 188 GLU A CA 1
ATOM 1463 C C . GLU A 1 188 ? 14.760 12.370 30.490 1.00 50.22 188 GLU A C 1
ATOM 1465 O O . GLU A 1 188 ? 14.231 11.409 29.955 1.00 50.22 188 GLU A O 1
ATOM 1470 N N . ALA A 1 189 ? 15.026 13.490 29.823 1.00 45.28 189 ALA A N 1
ATOM 1471 C CA . ALA A 1 189 ? 15.309 13.559 28.392 1.00 45.28 189 ALA A CA 1
ATOM 1472 C C . ALA A 1 189 ? 15.962 14.920 28.129 1.00 45.28 189 ALA A C 1
ATOM 1474 O O . ALA A 1 189 ? 15.328 15.876 27.686 1.00 45.28 189 ALA A O 1
ATOM 1475 N N . ALA A 1 190 ? 17.239 15.044 28.494 1.00 39.75 190 ALA A N 1
ATOM 1476 C CA . ALA A 1 190 ? 18.026 16.173 28.026 1.00 39.75 190 ALA A CA 1
ATOM 1477 C C . ALA A 1 190 ? 18.090 16.114 26.485 1.00 39.75 190 ALA A C 1
ATOM 1479 O O . ALA A 1 190 ? 18.348 15.035 25.944 1.00 39.75 190 ALA A O 1
ATOM 1480 N N . PRO A 1 191 ? 17.902 17.235 25.766 1.00 41.41 191 PRO A N 1
ATOM 1481 C CA . PRO A 1 191 ? 18.276 17.289 24.359 1.00 41.41 191 PRO A CA 1
ATOM 1482 C C . PRO A 1 191 ? 19.780 16.989 24.257 1.00 41.41 191 PRO A C 1
ATOM 1484 O O . PRO A 1 191 ? 20.533 17.402 25.148 1.00 41.41 191 PRO A O 1
ATOM 1487 N N . PRO A 1 192 ? 20.261 16.275 23.224 1.00 41.50 192 PRO A N 1
ATOM 1488 C CA . PRO A 1 192 ? 21.690 16.068 23.074 1.00 41.50 192 PRO A CA 1
ATOM 1489 C C . PRO A 1 192 ? 22.362 17.437 22.937 1.00 41.50 192 PRO A C 1
ATOM 1491 O O . PRO A 1 192 ? 22.151 18.169 21.970 1.00 41.50 192 PRO A O 1
ATOM 1494 N N . SER A 1 193 ? 23.146 17.793 23.958 1.00 41.88 193 SER A N 1
ATOM 1495 C CA . SER A 1 193 ? 24.018 18.961 23.962 1.00 41.88 193 SER A CA 1
ATOM 1496 C C . SER A 1 193 ? 24.839 18.987 22.682 1.00 41.88 193 SER A C 1
ATOM 1498 O O . SER A 1 193 ? 25.551 18.029 22.376 1.00 41.88 193 SER A O 1
ATOM 1500 N N . ALA A 1 194 ? 24.780 20.118 21.982 1.00 41.75 194 ALA A N 1
ATOM 1501 C CA . ALA A 1 194 ? 25.718 20.472 20.934 1.00 41.75 194 ALA A CA 1
ATOM 1502 C C . ALA A 1 194 ? 27.151 20.363 21.482 1.00 41.75 194 ALA A C 1
ATOM 1504 O O . ALA A 1 194 ? 27.608 21.211 22.250 1.00 41.75 194 ALA A O 1
ATOM 1505 N N . GLN A 1 195 ? 27.851 19.293 21.107 1.00 37.31 195 GLN A N 1
ATOM 1506 C CA . GLN A 1 195 ? 29.287 19.176 21.307 1.00 37.31 195 GLN A CA 1
ATOM 1507 C C . GLN A 1 195 ? 29.990 19.834 20.119 1.00 37.31 195 GLN A C 1
ATOM 1509 O O . GLN A 1 195 ? 29.804 19.461 18.963 1.00 37.31 195 GLN A O 1
ATOM 1514 N N . THR A 1 196 ? 30.794 20.845 20.429 1.00 32.56 196 THR A N 1
ATOM 1515 C CA . THR A 1 196 ? 31.771 21.492 19.547 1.00 32.56 196 THR A CA 1
ATOM 1516 C C . THR A 1 196 ? 32.745 20.440 18.979 1.00 32.56 196 THR A C 1
ATOM 1518 O O . THR A 1 196 ? 33.044 19.460 19.665 1.00 32.56 196 THR A O 1
ATOM 1521 N N . PRO A 1 197 ? 33.246 20.592 17.737 1.00 38.47 197 PRO A N 1
ATOM 1522 C CA . PRO A 1 197 ? 33.680 19.462 16.930 1.00 38.47 197 PRO A CA 1
ATOM 1523 C C . PRO A 1 197 ? 35.076 18.979 17.328 1.00 38.47 197 PRO A C 1
ATOM 1525 O O . PRO A 1 197 ? 36.035 19.751 17.358 1.00 38.47 197 PRO A O 1
ATOM 1528 N N . SER A 1 198 ? 35.193 17.674 17.563 1.00 31.33 198 SER A N 1
ATOM 1529 C CA . SER A 1 198 ? 36.461 16.954 17.479 1.00 31.33 198 SER A CA 1
ATOM 1530 C C . SER A 1 198 ? 36.515 16.268 16.118 1.00 31.33 198 SER A C 1
ATOM 1532 O O . SER A 1 198 ? 35.627 15.498 15.765 1.00 31.33 198 SER A O 1
ATOM 1534 N N . SER A 1 199 ? 37.541 16.607 15.344 1.00 40.50 199 SER A N 1
ATOM 1535 C CA . SER A 1 199 ? 37.795 16.156 13.978 1.00 40.50 199 SER A CA 1
ATOM 1536 C C . SER A 1 199 ? 37.684 14.640 13.791 1.00 40.50 199 SER A C 1
ATOM 1538 O O . SER A 1 199 ? 38.406 13.883 14.439 1.00 40.50 199 SER A O 1
ATOM 1540 N N . GLY A 1 200 ? 36.881 14.212 12.814 1.00 34.19 200 GLY A N 1
ATOM 1541 C CA . GLY A 1 200 ? 36.946 12.862 12.254 1.00 34.19 200 GLY A CA 1
ATOM 1542 C C . GLY A 1 200 ? 35.647 12.401 11.595 1.00 34.19 200 GLY A C 1
ATOM 1543 O O . GLY A 1 200 ? 34.708 12.056 12.293 1.00 34.19 200 GLY A O 1
ATOM 1544 N N . SER A 1 201 ? 35.661 12.316 10.259 1.00 37.47 201 SER A N 1
ATOM 1545 C CA 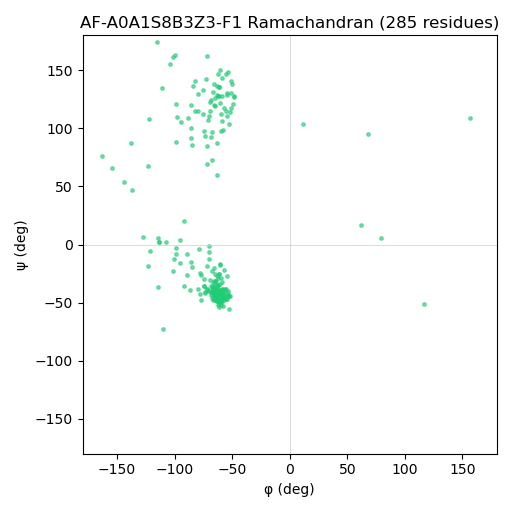. SER A 1 201 ? 34.677 11.638 9.395 1.00 37.47 201 SER A CA 1
ATOM 1546 C C . SER A 1 201 ? 33.270 12.250 9.320 1.00 37.47 201 SER A C 1
ATOM 1548 O O . SER A 1 201 ? 32.376 11.917 10.090 1.00 37.47 201 SER A O 1
ATOM 1550 N N . SER A 1 202 ? 33.053 13.084 8.301 1.00 38.50 202 SER A N 1
ATOM 1551 C CA . SER A 1 202 ? 31.732 13.505 7.828 1.00 38.50 202 SER A CA 1
ATOM 1552 C C . SER A 1 202 ? 30.990 12.326 7.182 1.00 38.50 202 SER A C 1
ATOM 1554 O O . SER A 1 202 ? 31.157 12.064 5.993 1.00 38.50 202 SER A O 1
ATOM 1556 N N . ALA A 1 203 ? 30.188 11.614 7.969 1.00 40.62 203 ALA A N 1
ATOM 1557 C CA . ALA A 1 203 ? 29.002 10.941 7.456 1.00 40.62 203 ALA A CA 1
ATOM 1558 C C . ALA A 1 203 ? 27.842 11.916 7.682 1.00 40.62 203 ALA A C 1
ATOM 1560 O O . ALA A 1 203 ? 27.456 12.176 8.822 1.00 40.62 203 ALA A O 1
ATOM 1561 N N . GLU A 1 204 ? 27.377 12.549 6.610 1.00 45.00 204 GLU A N 1
ATOM 1562 C CA . GLU A 1 204 ? 26.177 13.381 6.636 1.00 45.00 204 GLU A CA 1
ATOM 1563 C C . GLU A 1 204 ? 24.983 12.451 6.888 1.00 45.00 204 GLU A C 1
ATOM 1565 O O . GLU A 1 204 ? 24.510 11.770 5.987 1.00 45.00 204 GLU A O 1
ATOM 1570 N N . GLY A 1 205 ? 24.552 12.344 8.146 1.00 42.62 205 GLY A N 1
ATOM 1571 C CA . GLY A 1 205 ? 23.327 11.636 8.495 1.00 42.62 205 GLY A CA 1
ATOM 1572 C C . GLY A 1 205 ? 22.127 12.493 8.112 1.00 42.62 205 GLY A C 1
ATOM 1573 O O . GLY A 1 205 ? 21.910 13.545 8.714 1.00 42.62 205 GLY A O 1
ATOM 1574 N N . TYR A 1 206 ? 21.359 12.060 7.116 1.00 54.84 206 TYR A N 1
ATOM 1575 C CA . TYR A 1 206 ? 20.049 12.634 6.833 1.00 54.84 206 TYR A CA 1
ATOM 1576 C C . TYR A 1 206 ? 19.097 12.252 7.975 1.00 54.84 206 TYR A C 1
ATOM 1578 O O . TYR A 1 206 ? 18.948 11.078 8.308 1.00 54.84 206 TYR A O 1
ATOM 1586 N N . ALA A 1 207 ? 18.495 13.246 8.628 1.00 41.53 207 ALA A N 1
ATOM 1587 C CA . ALA A 1 207 ? 17.429 13.013 9.593 1.00 41.53 207 ALA A CA 1
ATOM 1588 C C . ALA A 1 207 ? 16.115 12.836 8.823 1.00 41.53 207 ALA A C 1
ATOM 1590 O O . ALA A 1 207 ? 15.653 13.781 8.183 1.00 41.53 207 ALA A O 1
ATOM 1591 N N . ASN A 1 208 ? 15.520 11.644 8.884 1.00 48.62 208 ASN A N 1
ATOM 1592 C CA . ASN A 1 208 ? 14.181 11.410 8.351 1.00 48.62 208 ASN A CA 1
ATOM 1593 C C . ASN A 1 208 ? 13.173 12.155 9.233 1.00 48.62 208 ASN A C 1
ATOM 1595 O O . ASN A 1 208 ? 13.042 11.867 10.422 1.00 48.62 208 ASN A O 1
ATOM 1599 N N . VAL A 1 209 ? 12.501 13.154 8.663 1.00 54.25 209 VAL A N 1
ATOM 1600 C CA . VAL A 1 209 ? 11.352 13.801 9.300 1.00 54.25 209 VAL A CA 1
ATOM 1601 C C . VAL A 1 209 ? 10.136 12.963 8.931 1.00 54.25 209 VAL A C 1
ATOM 1603 O O . VAL A 1 209 ? 9.653 13.059 7.807 1.00 54.25 209 VAL A O 1
ATOM 1606 N N . GLU A 1 210 ? 9.680 12.111 9.847 1.00 66.19 210 GLU A N 1
ATOM 1607 C CA . GLU A 1 210 ? 8.395 11.428 9.686 1.00 66.19 210 GLU A CA 1
ATOM 1608 C C . GLU A 1 210 ? 7.277 12.477 9.721 1.00 66.19 210 GLU A C 1
ATOM 1610 O O . GLU A 1 210 ? 7.213 13.313 10.629 1.00 66.19 210 GLU A O 1
ATOM 1615 N N . GLU A 1 211 ? 6.433 12.483 8.688 1.00 76.81 211 GLU A N 1
ATOM 1616 C CA . GLU A 1 211 ? 5.277 13.369 8.636 1.00 76.81 211 GLU A CA 1
ATOM 1617 C C . GLU A 1 211 ? 4.281 12.952 9.722 1.00 76.81 211 GLU A C 1
ATOM 1619 O O . GLU A 1 211 ? 3.970 11.774 9.890 1.00 76.81 211 GLU A O 1
ATOM 1624 N N . ALA A 1 212 ? 3.802 13.924 10.498 1.00 84.81 212 ALA A N 1
ATOM 1625 C CA . ALA A 1 212 ? 2.852 13.645 11.561 1.00 84.81 212 ALA A CA 1
ATOM 1626 C C . ALA A 1 212 ? 1.525 13.142 10.977 1.00 84.81 212 ALA A C 1
ATOM 1628 O O . ALA A 1 212 ? 1.006 13.716 10.018 1.00 84.81 212 ALA A O 1
ATOM 1629 N N . VAL A 1 213 ? 0.939 12.121 11.609 1.00 90.38 213 VAL A N 1
ATOM 1630 C CA . VAL A 1 213 ? -0.411 11.656 11.273 1.00 90.38 213 VAL A CA 1
ATOM 1631 C C . VAL A 1 21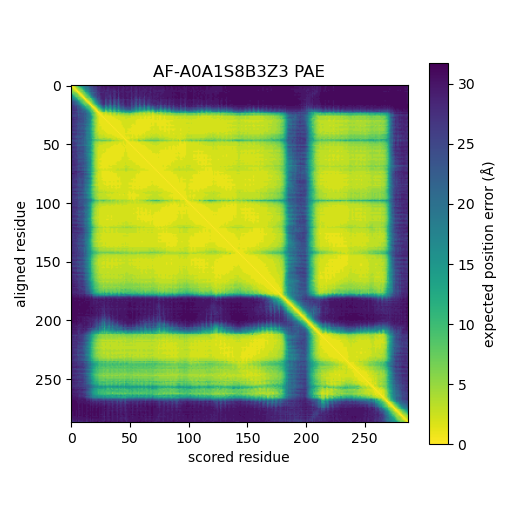3 ? -1.390 12.826 11.357 1.00 90.38 213 VAL A C 1
ATOM 1633 O O . VAL A 1 213 ? -1.453 13.536 12.362 1.00 90.38 213 VAL A O 1
ATOM 1636 N N . THR A 1 214 ? -2.165 13.013 10.292 1.00 90.25 214 THR A N 1
ATOM 1637 C CA . THR A 1 214 ? -3.162 14.081 10.172 1.00 90.25 214 THR A CA 1
ATOM 1638 C C . THR A 1 214 ? -4.573 13.562 10.423 1.00 90.25 214 THR A C 1
ATOM 1640 O O . THR A 1 214 ? -4.865 12.372 10.294 1.00 90.25 214 THR A O 1
ATOM 1643 N N . GLU A 1 215 ? -5.490 14.478 10.723 1.00 90.81 215 GLU A N 1
ATOM 1644 C CA . GLU A 1 215 ? -6.919 14.182 10.821 1.00 90.81 215 GLU A CA 1
ATOM 1645 C C . GLU A 1 215 ? -7.474 13.617 9.509 1.00 90.81 215 GLU A C 1
ATOM 1647 O O . GLU A 1 215 ? -8.289 12.695 9.533 1.00 90.81 215 GLU A O 1
ATOM 1652 N N . SER A 1 216 ? -7.013 14.134 8.363 1.00 91.25 216 SER A N 1
ATOM 1653 C CA . SER A 1 216 ? -7.407 13.620 7.049 1.00 91.25 216 SER A CA 1
ATOM 1654 C C . SER A 1 216 ? -6.956 12.179 6.844 1.00 91.25 216 SER A C 1
ATOM 1656 O O . SER A 1 216 ? -7.759 11.376 6.389 1.00 91.25 216 SER A O 1
ATOM 1658 N N . ALA A 1 217 ? -5.733 11.819 7.252 1.00 92.81 217 ALA A N 1
ATOM 1659 C CA . ALA A 1 217 ? -5.244 10.446 7.122 1.00 92.81 217 ALA A CA 1
ATOM 1660 C C . ALA A 1 217 ? -6.081 9.448 7.943 1.00 92.81 217 ALA A C 1
ATOM 1662 O O . ALA A 1 217 ? -6.391 8.358 7.464 1.00 92.81 217 ALA A O 1
ATOM 1663 N N . ILE A 1 218 ? -6.502 9.834 9.155 1.00 94.00 218 ILE A N 1
ATOM 1664 C CA . ILE A 1 218 ? -7.406 9.019 9.983 1.00 94.00 218 ILE A CA 1
ATOM 1665 C C . ILE A 1 218 ? -8.763 8.856 9.291 1.00 94.00 218 ILE A C 1
ATOM 1667 O O . ILE A 1 218 ? -9.292 7.746 9.217 1.00 94.00 218 ILE A O 1
ATOM 1671 N N . LEU A 1 219 ? -9.332 9.947 8.771 1.00 94.00 219 LEU A N 1
ATOM 1672 C CA . LEU A 1 219 ? -10.619 9.907 8.078 1.00 94.00 219 LEU A CA 1
ATOM 1673 C C . LEU A 1 219 ? -10.558 9.043 6.815 1.00 94.00 219 LEU A C 1
ATOM 1675 O O . LEU A 1 219 ? -11.446 8.214 6.619 1.00 94.00 219 LEU A O 1
ATOM 1679 N N . ASP A 1 220 ? -9.505 9.174 6.010 1.00 95.44 220 ASP A N 1
ATOM 1680 C CA . ASP A 1 220 ? -9.285 8.352 4.819 1.00 95.44 220 ASP A CA 1
ATOM 1681 C C . ASP A 1 220 ? -9.246 6.862 5.181 1.00 95.44 220 ASP A C 1
ATOM 1683 O O . ASP A 1 220 ? -9.915 6.053 4.535 1.00 95.44 220 ASP A O 1
ATOM 1687 N N . SER A 1 221 ? -8.561 6.494 6.270 1.00 96.38 221 SER A N 1
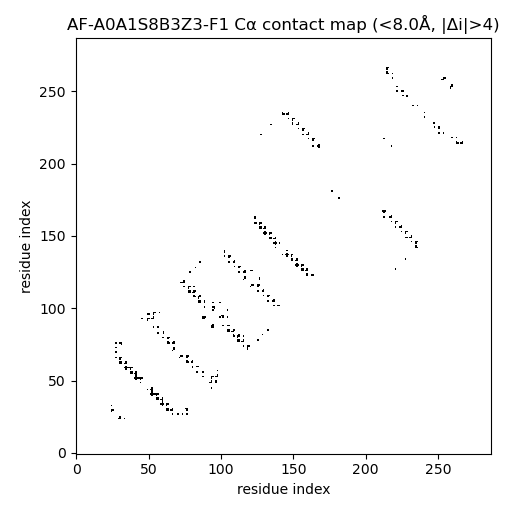ATOM 1688 C CA . SER A 1 221 ? -8.536 5.115 6.769 1.00 96.38 221 SER A CA 1
ATOM 1689 C C . SER A 1 221 ? -9.902 4.616 7.242 1.00 96.38 221 SER A C 1
ATOM 1691 O O . SER A 1 221 ? -10.281 3.484 6.933 1.00 96.38 221 SER A O 1
ATOM 1693 N N . VAL A 1 222 ? -10.674 5.443 7.957 1.00 95.88 222 VAL A N 1
ATOM 1694 C CA . VAL A 1 222 ? -12.036 5.090 8.398 1.00 95.88 222 VAL A CA 1
ATOM 1695 C C . VAL A 1 222 ? -12.955 4.867 7.195 1.00 95.88 222 VAL A C 1
ATOM 1697 O O . VAL A 1 222 ? -13.673 3.865 7.145 1.00 95.88 222 VAL A O 1
ATOM 1700 N N . PHE A 1 223 ? -12.922 5.764 6.206 1.00 95.94 223 PHE A N 1
ATOM 1701 C CA . PHE A 1 223 ? -13.716 5.622 4.984 1.00 95.94 223 PHE A CA 1
ATOM 1702 C C . PHE A 1 223 ? -13.297 4.395 4.176 1.00 95.94 223 PHE A C 1
ATOM 1704 O O . PHE A 1 223 ? -14.157 3.645 3.707 1.00 95.94 223 PHE A O 1
ATOM 1711 N N . PHE A 1 224 ? -11.993 4.148 4.051 1.00 97.62 224 PHE A N 1
ATOM 1712 C CA . PHE A 1 224 ? -11.479 2.975 3.358 1.00 97.62 224 PHE A CA 1
ATOM 1713 C C . PHE A 1 224 ? -11.922 1.672 4.039 1.00 97.62 224 PHE A C 1
ATOM 1715 O O . PHE A 1 224 ? -12.411 0.758 3.369 1.00 97.62 224 PHE A O 1
ATOM 1722 N N . MET A 1 225 ? -11.824 1.594 5.371 1.00 97.06 225 MET A N 1
ATOM 1723 C CA . MET A 1 225 ? -12.270 0.429 6.140 1.00 97.06 225 MET A CA 1
ATOM 1724 C C . MET A 1 225 ? -13.778 0.190 5.982 1.00 97.06 225 MET A C 1
ATOM 1726 O O . MET A 1 225 ? -14.199 -0.954 5.813 1.00 97.06 225 MET A O 1
ATOM 1730 N N . ALA A 1 226 ? -14.588 1.254 5.975 1.00 96.69 226 ALA A N 1
ATOM 1731 C CA . ALA A 1 226 ? -16.030 1.157 5.763 1.00 96.69 226 ALA A CA 1
ATOM 1732 C C . ALA A 1 226 ? -16.387 0.594 4.380 1.00 96.69 226 ALA A C 1
ATOM 1734 O O . ALA A 1 226 ? -17.210 -0.317 4.289 1.00 96.69 226 ALA A O 1
ATOM 1735 N N . ASN A 1 227 ? -15.743 1.095 3.321 1.00 97.06 227 ASN A N 1
ATOM 1736 C CA . ASN A 1 227 ? -15.955 0.600 1.958 1.00 97.06 227 ASN A CA 1
ATOM 1737 C C . ASN A 1 227 ? -15.525 -0.867 1.829 1.00 97.06 227 ASN A C 1
ATOM 1739 O O . ASN A 1 227 ? -16.310 -1.698 1.387 1.00 97.06 227 ASN A O 1
ATOM 1743 N N . THR A 1 228 ? -14.337 -1.209 2.332 1.00 97.88 228 THR A N 1
ATOM 1744 C CA . THR A 1 228 ? -13.807 -2.581 2.269 1.00 97.88 228 THR A CA 1
ATOM 1745 C C . THR A 1 228 ? -14.713 -3.576 3.002 1.00 97.88 228 THR A C 1
ATOM 1747 O O . THR A 1 228 ? -14.955 -4.680 2.517 1.00 97.88 228 THR A O 1
ATOM 1750 N N . LEU A 1 229 ? -15.254 -3.198 4.167 1.00 97.06 229 LEU A N 1
ATOM 1751 C CA . LEU A 1 229 ? -16.219 -4.031 4.891 1.00 97.06 229 LEU A CA 1
ATOM 1752 C C . LEU A 1 229 ? -17.543 -4.172 4.135 1.00 97.06 229 LEU A C 1
ATOM 1754 O O . LEU A 1 229 ? -18.123 -5.257 4.144 1.00 97.06 229 LEU A O 1
ATOM 1758 N N . ALA A 1 230 ? -18.022 -3.115 3.474 1.00 96.31 230 ALA A N 1
ATOM 1759 C CA . ALA A 1 230 ? -19.221 -3.187 2.644 1.00 96.31 230 ALA A CA 1
ATOM 1760 C C . ALA A 1 230 ? -19.030 -4.149 1.459 1.00 96.31 230 ALA A C 1
ATOM 1762 O O . ALA A 1 230 ? -19.902 -4.984 1.204 1.00 96.31 230 ALA A O 1
ATOM 1763 N N . ASP A 1 231 ? -17.873 -4.091 0.797 1.00 96.94 231 ASP A N 1
ATOM 1764 C CA . ASP A 1 231 ? -17.520 -5.002 -0.294 1.00 96.94 231 ASP A CA 1
ATOM 1765 C C . ASP A 1 231 ? -17.414 -6.447 0.204 1.00 96.94 231 ASP A C 1
ATOM 1767 O O . ASP A 1 231 ? -17.995 -7.357 -0.395 1.00 96.94 231 ASP A O 1
ATOM 1771 N N . LEU A 1 232 ? -16.765 -6.660 1.357 1.00 96.69 232 LEU A N 1
ATOM 1772 C CA . LEU A 1 232 ? -16.644 -7.974 1.991 1.00 96.69 232 LEU A CA 1
ATOM 1773 C C . LEU A 1 232 ? -18.016 -8.566 2.330 1.00 96.69 232 LEU A C 1
ATOM 1775 O O . LEU A 1 232 ? -18.296 -9.704 1.958 1.00 96.69 232 LEU A O 1
ATOM 1779 N N . LEU A 1 233 ? -18.904 -7.787 2.952 1.00 95.06 233 LEU A N 1
ATOM 1780 C CA . LEU A 1 233 ? -20.283 -8.194 3.248 1.00 95.06 233 LEU A CA 1
ATOM 1781 C C . LEU A 1 233 ? -21.069 -8.572 1.982 1.00 95.06 233 LEU A C 1
ATOM 1783 O O . LEU A 1 233 ? -21.932 -9.448 2.029 1.00 95.06 233 LEU A O 1
ATOM 1787 N N . GLY A 1 234 ? -20.775 -7.941 0.842 1.00 94.81 234 GLY A N 1
ATOM 1788 C CA . GLY A 1 234 ? -21.424 -8.227 -0.440 1.00 94.81 234 GLY A CA 1
ATOM 1789 C C . GLY A 1 234 ? -21.022 -9.563 -1.083 1.00 94.81 234 GLY A C 1
ATOM 1790 O O . GLY A 1 234 ? -21.732 -10.065 -1.970 1.00 94.81 234 GLY A O 1
ATOM 1791 N N . VAL A 1 235 ? -19.895 -10.149 -0.668 1.00 95.06 235 VAL A N 1
ATOM 1792 C CA . VAL A 1 235 ? -19.343 -11.381 -1.263 1.00 95.06 235 VAL A CA 1
ATOM 1793 C C . VAL A 1 235 ? -19.133 -12.529 -0.274 1.00 95.06 235 VAL A C 1
ATOM 1795 O O . VAL A 1 235 ? -19.033 -13.673 -0.719 1.00 95.06 235 VAL A O 1
ATOM 1798 N N . MET A 1 236 ? -19.097 -12.249 1.029 1.00 93.56 236 MET A N 1
ATOM 1799 C CA . MET A 1 236 ? -18.860 -13.219 2.099 1.00 93.56 236 MET A CA 1
ATOM 1800 C C . MET A 1 236 ? -20.069 -14.154 2.328 1.00 93.56 236 MET A C 1
ATOM 1802 O O . MET A 1 236 ? -21.218 -13.708 2.247 1.00 93.56 236 MET A O 1
ATOM 1806 N N . PRO A 1 237 ? -19.841 -15.448 2.633 1.00 92.12 237 PRO A N 1
ATOM 1807 C CA . PRO A 1 237 ? -20.895 -16.364 3.069 1.00 92.12 237 PRO A CA 1
ATOM 1808 C C . PRO A 1 237 ? -21.553 -15.925 4.387 1.00 92.12 237 PRO A C 1
ATOM 1810 O O . PRO A 1 237 ? -20.901 -15.374 5.270 1.00 92.12 237 PRO A O 1
ATOM 1813 N N . ALA A 1 238 ? -22.850 -16.197 4.551 1.00 91.50 238 ALA A N 1
ATOM 1814 C CA . ALA A 1 238 ? -23.605 -15.749 5.726 1.00 91.50 238 ALA A CA 1
ATOM 1815 C C . ALA A 1 238 ? -23.092 -16.374 7.037 1.00 91.50 238 ALA A C 1
ATOM 1817 O O . ALA A 1 238 ? -23.161 -15.756 8.095 1.00 91.50 238 ALA A O 1
ATOM 1818 N N . GLU A 1 239 ? -22.573 -17.596 6.955 1.00 93.19 239 GLU A N 1
ATOM 1819 C CA . GLU A 1 239 ? -21.968 -18.339 8.058 1.00 93.19 239 GLU A CA 1
ATOM 1820 C C . GLU A 1 239 ? -20.671 -17.714 8.598 1.00 93.19 239 GLU A C 1
ATOM 1822 O O . GLU A 1 239 ? -20.314 -17.984 9.743 1.00 93.19 239 GLU A O 1
ATOM 1827 N N . ASP A 1 240 ? -20.008 -16.854 7.820 1.00 92.00 240 ASP A N 1
ATOM 1828 C CA . ASP A 1 240 ? -18.732 -16.231 8.187 1.00 92.00 240 ASP A CA 1
ATOM 1829 C C . ASP A 1 240 ? -18.896 -14.798 8.733 1.00 92.00 240 ASP A C 1
ATOM 1831 O O . ASP A 1 240 ? -17.917 -14.179 9.152 1.00 92.00 240 ASP A O 1
ATOM 1835 N N . LEU A 1 241 ? -20.122 -14.258 8.769 1.00 90.19 241 LEU A N 1
ATOM 1836 C CA . LEU A 1 241 ? -20.388 -12.863 9.159 1.00 90.19 241 LEU A CA 1
ATOM 1837 C C . LEU A 1 241 ? -19.948 -12.533 10.591 1.00 90.19 241 LEU A C 1
ATOM 1839 O O . LEU A 1 241 ? -19.472 -11.426 10.854 1.00 90.19 241 LEU A O 1
ATOM 1843 N N . ASP A 1 242 ? -20.046 -13.497 11.507 1.00 92.69 242 ASP A N 1
ATOM 1844 C CA . ASP A 1 242 ? -19.612 -13.321 12.896 1.00 92.69 242 ASP A CA 1
ATOM 1845 C C . ASP A 1 242 ? -18.106 -13.015 12.994 1.00 92.69 242 ASP A C 1
ATOM 1847 O O . ASP A 1 242 ? -17.670 -12.347 13.934 1.00 92.69 242 ASP A O 1
ATOM 1851 N N . ALA A 1 243 ? -17.302 -13.437 12.007 1.00 90.75 243 ALA A N 1
ATOM 1852 C CA . ALA A 1 243 ? -15.859 -13.203 11.990 1.00 90.75 243 ALA A CA 1
ATOM 1853 C C . ALA A 1 243 ? -15.486 -11.722 11.814 1.00 90.75 243 ALA A C 1
ATOM 1855 O O . ALA A 1 243 ? -14.392 -11.326 12.215 1.00 90.75 243 ALA A O 1
ATOM 1856 N N . ILE A 1 244 ? -16.382 -10.908 11.242 1.00 92.56 244 ILE A N 1
ATOM 1857 C CA . ILE A 1 244 ? -16.159 -9.475 10.989 1.00 92.56 244 ILE A CA 1
ATOM 1858 C C . ILE A 1 244 ? -17.069 -8.564 11.820 1.00 92.56 244 ILE A C 1
ATOM 1860 O O . ILE A 1 244 ? -16.987 -7.344 11.698 1.00 92.56 244 ILE A O 1
ATOM 1864 N N . ALA A 1 245 ? -17.916 -9.124 12.692 1.00 92.12 245 ALA A N 1
ATOM 1865 C CA . ALA A 1 245 ? -18.899 -8.362 13.464 1.00 92.12 245 ALA A CA 1
ATOM 1866 C C . ALA A 1 245 ? -18.261 -7.215 14.266 1.00 92.12 245 ALA A C 1
ATOM 1868 O O . ALA A 1 245 ? -18.733 -6.083 14.209 1.00 92.12 245 ALA A O 1
ATOM 1869 N N . LYS A 1 246 ? -17.131 -7.475 14.936 1.00 92.38 246 LYS A N 1
ATOM 1870 C CA . LYS A 1 246 ? -16.403 -6.452 15.703 1.00 92.38 246 LYS A CA 1
ATOM 1871 C C . LYS A 1 246 ? -15.866 -5.322 14.819 1.00 92.38 246 LYS A C 1
ATOM 1873 O O . LYS A 1 246 ? -15.886 -4.161 15.227 1.00 92.38 246 LYS A O 1
ATOM 1878 N N . ASP A 1 247 ? -15.375 -5.648 13.626 1.00 92.31 247 ASP A N 1
ATOM 1879 C CA . ASP A 1 247 ? -14.840 -4.651 12.696 1.00 92.31 247 ASP A CA 1
ATOM 1880 C C . ASP A 1 247 ? -15.974 -3.762 12.163 1.00 92.31 247 ASP A C 1
ATOM 1882 O O . ASP A 1 247 ? -15.844 -2.538 12.134 1.00 92.31 247 ASP A O 1
ATOM 1886 N N . VAL A 1 248 ? -17.132 -4.360 11.861 1.00 92.00 248 VAL A N 1
ATOM 1887 C CA . VAL A 1 248 ? -18.355 -3.634 11.486 1.00 92.00 24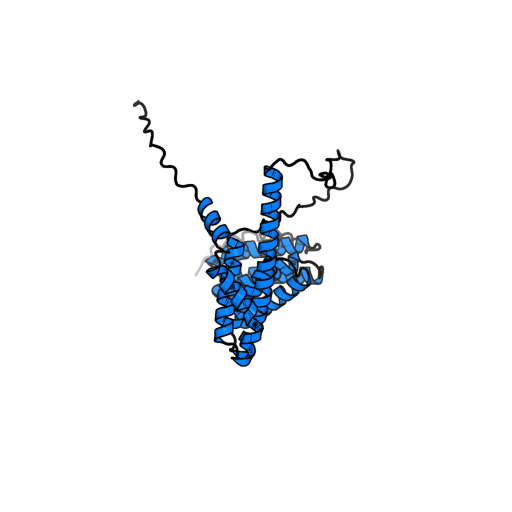8 VAL A CA 1
ATOM 1888 C C . VAL A 1 248 ? -18.847 -2.743 12.628 1.00 92.00 248 VAL A C 1
ATOM 1890 O O . VAL A 1 248 ? -19.111 -1.564 12.405 1.00 92.00 248 VAL A O 1
ATOM 1893 N N . GLU A 1 249 ? -18.938 -3.262 13.854 1.00 91.75 249 GLU A N 1
ATOM 1894 C CA . GLU A 1 249 ? -19.337 -2.487 15.037 1.00 91.75 249 GLU A CA 1
ATOM 1895 C C . GLU A 1 249 ? -18.401 -1.304 15.287 1.00 91.75 249 GLU A C 1
ATOM 1897 O O . GLU A 1 249 ? -18.868 -0.211 15.602 1.00 91.75 249 GLU A O 1
ATOM 1902 N N . THR A 1 250 ? -17.093 -1.501 15.106 1.00 89.31 250 THR A N 1
ATOM 1903 C CA . THR A 1 250 ? -16.085 -0.444 15.262 1.00 89.31 250 THR A CA 1
ATOM 1904 C C . THR A 1 250 ? -16.326 0.680 14.258 1.00 89.31 250 THR A C 1
ATOM 1906 O O . THR A 1 250 ? -16.434 1.845 14.643 1.00 89.31 250 THR A O 1
ATOM 1909 N N . VAL A 1 251 ? -16.493 0.338 12.977 1.00 89.38 251 VAL A N 1
ATOM 1910 C CA . VAL A 1 251 ? -16.754 1.326 11.923 1.00 89.38 251 VAL A CA 1
ATOM 1911 C C . VAL A 1 251 ? -18.082 2.045 12.142 1.00 89.38 251 VAL A C 1
ATOM 1913 O O . VAL A 1 251 ? -18.127 3.273 12.112 1.00 89.38 251 VAL A O 1
ATOM 1916 N N . VAL A 1 252 ? -19.163 1.315 12.427 1.00 88.12 252 VAL A N 1
ATOM 1917 C CA . VAL A 1 252 ? -20.466 1.919 12.751 1.00 88.12 252 VAL A CA 1
ATOM 1918 C C . VAL A 1 252 ? -20.353 2.826 13.978 1.00 88.12 252 VAL A C 1
ATOM 1920 O O . VAL A 1 252 ? -20.940 3.911 14.002 1.00 88.12 252 VAL A O 1
ATOM 1923 N N . GLY A 1 253 ? -19.572 2.420 14.978 1.00 86.38 253 GLY A N 1
ATOM 1924 C CA . GLY A 1 253 ? -19.258 3.211 16.160 1.00 86.38 253 GLY A CA 1
ATOM 1925 C C . GLY A 1 253 ? -18.633 4.558 15.812 1.00 86.38 253 GLY A C 1
ATOM 1926 O O . GLY A 1 253 ? -19.094 5.573 16.336 1.00 86.38 253 GLY A O 1
ATOM 1927 N N . PHE A 1 254 ? -17.670 4.611 14.884 1.00 86.44 254 PHE A N 1
ATOM 1928 C CA . PHE A 1 254 ? -17.082 5.881 14.437 1.00 86.44 254 PHE A CA 1
ATOM 1929 C C . PHE A 1 254 ? -18.141 6.858 13.907 1.00 86.44 254 PHE A C 1
ATOM 1931 O O . PHE A 1 254 ? -18.177 8.016 14.324 1.00 86.44 254 PHE A O 1
ATOM 1938 N N . PHE A 1 255 ? -19.055 6.387 13.057 1.00 84.69 255 PHE A N 1
ATOM 1939 C CA . PHE A 1 255 ? -20.072 7.241 12.434 1.00 84.69 255 PHE A CA 1
ATOM 1940 C C . PHE A 1 255 ? -21.236 7.622 13.360 1.00 84.69 255 PHE A C 1
ATOM 1942 O O . PHE A 1 255 ? -21.868 8.654 13.150 1.00 84.69 255 PHE A O 1
ATOM 1949 N N . THR A 1 256 ? -21.546 6.807 14.371 1.00 85.50 256 THR A N 1
ATOM 1950 C CA . THR A 1 256 ? -22.746 6.991 15.215 1.00 85.50 256 THR A CA 1
ATOM 1951 C C . THR A 1 256 ? -22.470 7.624 16.575 1.00 85.50 256 THR A C 1
ATOM 1953 O O . THR A 1 256 ? -23.379 8.211 17.160 1.00 85.50 256 THR A O 1
ATOM 1956 N N . SER A 1 257 ? -21.241 7.531 17.088 1.00 83.88 257 SER A N 1
ATOM 1957 C CA . SER A 1 257 ? -20.888 8.023 18.431 1.00 83.88 257 SER A CA 1
ATOM 1958 C C . SER A 1 257 ? -20.438 9.485 18.473 1.00 83.88 257 SER A C 1
ATOM 1960 O O . SER A 1 257 ? -20.246 10.026 19.558 1.00 83.88 257 SER A O 1
ATOM 1962 N N . GLY A 1 258 ? -20.238 10.115 17.312 1.00 80.44 258 GLY A N 1
ATOM 1963 C CA . GLY A 1 258 ? -19.580 11.420 17.213 1.00 80.44 258 GLY A CA 1
ATOM 1964 C C . GLY A 1 258 ? -18.051 11.346 17.311 1.00 80.44 258 GLY A C 1
ATOM 1965 O O . GLY A 1 258 ? -17.399 12.381 17.284 1.00 80.44 258 GLY A O 1
ATOM 1966 N N . ALA A 1 259 ? -17.449 10.149 17.362 1.00 82.38 259 ALA A N 1
ATOM 1967 C CA . ALA A 1 259 ? -15.992 9.982 17.436 1.00 82.38 259 ALA A CA 1
ATOM 1968 C C . ALA A 1 259 ? -15.220 10.644 16.278 1.00 82.38 259 ALA A C 1
ATOM 1970 O O . ALA A 1 259 ? -14.039 10.941 16.429 1.00 82.38 259 ALA A O 1
ATOM 1971 N N . LEU A 1 260 ? -15.875 10.896 15.138 1.00 86.06 260 LEU A N 1
ATOM 1972 C CA . LEU A 1 260 ? -15.264 11.593 14.005 1.00 86.06 260 LEU A CA 1
ATOM 1973 C C . LEU A 1 260 ? -15.346 13.127 14.082 1.00 86.06 260 LEU A C 1
ATOM 1975 O O . LEU A 1 260 ? -14.622 13.810 13.359 1.00 86.06 260 LEU A O 1
ATOM 1979 N N . GLU A 1 261 ? -16.199 13.678 14.950 1.00 85.25 261 GLU A N 1
ATOM 1980 C CA . GLU A 1 261 ? -16.423 15.125 15.089 1.00 85.25 261 GLU A CA 1
ATOM 1981 C C . GLU A 1 261 ? -15.122 15.911 15.338 1.00 85.25 261 GLU A C 1
ATOM 1983 O O . GLU A 1 261 ? -14.885 16.881 14.613 1.00 85.25 261 GLU A O 1
ATOM 1988 N N . PRO A 1 262 ? -14.200 15.473 16.225 1.00 83.25 262 PRO A N 1
ATOM 1989 C CA . PRO A 1 262 ? -12.947 16.192 16.455 1.00 83.25 262 PRO A CA 1
ATOM 1990 C C . PRO A 1 262 ? -12.043 16.281 15.220 1.00 83.25 262 PRO A C 1
ATOM 1992 O O . PRO A 1 262 ? -11.265 17.229 15.106 1.00 83.25 262 PRO A O 1
ATOM 1995 N N . TYR A 1 263 ? -12.117 15.301 14.315 1.00 85.06 263 TYR A N 1
ATOM 1996 C CA . TYR A 1 263 ? -11.346 15.302 13.072 1.00 85.06 263 TYR A CA 1
ATOM 1997 C C . TYR A 1 263 ? -11.989 16.240 12.043 1.00 85.06 263 TYR A C 1
ATOM 1999 O O . TYR A 1 263 ? -11.294 17.050 11.430 1.00 85.06 263 TYR A O 1
ATOM 2007 N N . PHE A 1 264 ? -13.320 16.214 11.913 1.00 84.56 264 PHE A N 1
ATOM 2008 C CA . PHE A 1 264 ? -14.049 17.114 11.013 1.00 84.56 264 PHE A CA 1
ATOM 2009 C C . PHE A 1 264 ? -13.904 18.593 11.395 1.00 84.56 264 PHE A C 1
ATOM 2011 O O . PHE A 1 264 ? -13.643 19.420 10.525 1.00 84.56 264 PHE A O 1
ATOM 2018 N N . GLU A 1 265 ? -14.009 18.939 12.682 1.00 83.94 265 GLU A N 1
ATOM 2019 C CA . GLU A 1 265 ? -13.888 20.332 13.146 1.00 83.94 265 GLU A CA 1
ATOM 2020 C C . GLU A 1 265 ? -12.519 20.962 12.846 1.00 83.94 265 GLU A C 1
ATOM 2022 O O . GLU A 1 265 ? -12.389 22.189 12.764 1.00 83.94 265 GLU A O 1
ATOM 2027 N N . LYS A 1 266 ? -11.479 20.133 12.719 1.00 77.31 266 LYS A N 1
ATOM 2028 C CA . LYS A 1 266 ? -10.107 20.579 12.457 1.00 77.31 266 LYS A CA 1
ATOM 2029 C C . LYS A 1 266 ? -9.794 20.687 10.968 1.00 77.31 266 LYS A C 1
ATOM 2031 O O . LYS A 1 266 ? -8.982 21.538 10.609 1.00 77.31 266 LYS A O 1
ATOM 2036 N N . LEU A 1 267 ? -10.482 19.927 10.109 1.00 74.31 267 LEU A N 1
ATOM 2037 C CA . LEU A 1 267 ? -10.371 20.077 8.652 1.00 74.31 267 LEU A CA 1
ATOM 2038 C C . LEU A 1 267 ? -10.731 21.502 8.196 1.00 74.31 267 LEU A C 1
ATOM 2040 O O . LEU A 1 267 ? -10.046 22.072 7.347 1.00 74.31 267 LEU A O 1
ATOM 2044 N N . ASP A 1 268 ? -11.755 22.100 8.812 1.00 58.78 268 ASP A N 1
ATOM 2045 C CA . ASP A 1 268 ? -12.325 23.401 8.424 1.00 58.78 268 ASP A CA 1
ATOM 2046 C C . ASP A 1 268 ? -11.394 24.601 8.709 1.00 58.78 268 ASP A C 1
ATOM 2048 O O . ASP A 1 268 ? -11.595 25.709 8.220 1.00 58.78 268 ASP A O 1
ATOM 2052 N N . ARG A 1 269 ? -10.319 24.407 9.485 1.00 57.62 269 ARG A N 1
ATOM 2053 C CA . ARG A 1 269 ? -9.447 25.506 9.947 1.00 57.62 269 ARG A CA 1
ATOM 2054 C C . ARG A 1 269 ? -8.209 25.748 9.081 1.00 57.62 269 ARG A C 1
ATOM 2056 O O . ARG A 1 269 ? -7.387 26.594 9.428 1.00 57.62 269 ARG A O 1
ATOM 2063 N N . THR A 1 270 ? -8.061 25.032 7.966 1.00 51.69 270 THR A N 1
ATOM 2064 C CA . THR A 1 270 ? -6.877 25.115 7.085 1.00 51.69 270 THR A CA 1
ATOM 2065 C C . THR A 1 270 ? -7.066 26.004 5.853 1.00 51.69 270 THR A C 1
ATOM 2067 O O . THR A 1 270 ? -6.085 26.315 5.178 1.00 51.69 270 THR A O 1
ATOM 2070 N N . VAL A 1 271 ? -8.284 26.486 5.580 1.00 46.22 271 VAL A N 1
ATOM 2071 C CA . VAL A 1 271 ? -8.536 27.489 4.535 1.00 46.22 271 VAL A CA 1
ATOM 2072 C C . VAL A 1 271 ? -8.613 28.866 5.199 1.00 46.22 271 VAL A C 1
ATOM 2074 O O . VAL A 1 271 ? -9.581 29.142 5.906 1.00 46.22 271 VAL A O 1
ATOM 2077 N N . PRO A 1 272 ? -7.631 29.766 5.001 1.00 42.44 272 PRO A N 1
ATOM 2078 C CA . PRO A 1 272 ? -7.825 31.157 5.367 1.00 42.44 272 PRO A CA 1
ATOM 2079 C C . PRO A 1 272 ? -8.998 31.678 4.541 1.00 42.44 272 PRO A C 1
ATOM 2081 O O . PRO A 1 272 ? -8.942 31.642 3.308 1.00 42.44 272 PRO A O 1
ATOM 2084 N N . GLU A 1 273 ? -10.050 32.171 5.197 1.00 47.72 273 GLU A N 1
ATOM 2085 C CA . GLU A 1 273 ? -11.060 32.951 4.491 1.00 47.72 273 GLU A CA 1
ATOM 2086 C C . GLU A 1 273 ? -10.340 34.051 3.694 1.00 47.72 273 GLU A C 1
ATOM 2088 O O . GLU A 1 273 ? -9.469 34.733 4.254 1.00 47.72 273 GLU A O 1
ATOM 2093 N N . PRO A 1 274 ? -10.635 34.228 2.392 1.00 46.47 274 PRO A N 1
ATOM 2094 C CA . PRO A 1 274 ? -10.054 35.318 1.630 1.00 46.47 274 PRO A CA 1
ATOM 2095 C C . PRO A 1 274 ? -10.454 36.619 2.318 1.00 46.47 274 PRO A C 1
ATOM 2097 O O . PRO A 1 274 ? -11.615 37.024 2.284 1.00 46.47 274 PRO A O 1
ATOM 2100 N N . GLY A 1 275 ? -9.481 37.237 2.991 1.00 46.69 275 GLY A N 1
ATOM 2101 C CA . GLY A 1 275 ? -9.702 38.402 3.827 1.00 46.69 275 GLY A CA 1
ATOM 2102 C C . GLY A 1 275 ? -10.456 39.472 3.052 1.00 46.69 275 GLY A C 1
ATOM 2103 O O . GLY A 1 275 ? -9.935 40.057 2.103 1.00 46.69 275 GLY A O 1
ATOM 2104 N N . THR A 1 276 ? -11.682 39.756 3.481 1.00 47.97 276 THR A N 1
ATOM 2105 C CA . THR A 1 276 ? -12.447 40.929 3.063 1.00 47.97 276 THR A CA 1
ATOM 2106 C C . THR A 1 276 ? -11.827 42.164 3.715 1.00 47.97 276 THR A C 1
ATOM 2108 O O . THR A 1 276 ? -12.381 42.756 4.638 1.00 47.97 276 THR A O 1
ATOM 2111 N N . GLY A 1 277 ? -10.620 42.521 3.278 1.00 42.94 277 GLY A N 1
ATOM 2112 C CA . GLY A 1 277 ? -10.000 43.806 3.566 1.00 42.94 277 GLY A CA 1
ATOM 2113 C C . GLY A 1 277 ? -10.504 44.849 2.563 1.00 42.94 277 GLY A C 1
ATOM 2114 O O . GLY A 1 277 ? -10.594 44.543 1.372 1.00 42.94 277 GLY A O 1
ATOM 2115 N N . PRO A 1 278 ? -10.857 46.071 2.995 1.00 42.69 278 PRO A N 1
ATOM 2116 C CA . PRO A 1 278 ? -11.342 47.100 2.085 1.00 42.69 278 PRO A CA 1
ATOM 2117 C C . PRO A 1 278 ? -10.256 47.467 1.067 1.00 42.69 278 PRO A C 1
ATOM 2119 O O . PRO A 1 278 ? -9.124 47.787 1.432 1.00 42.69 278 PRO A O 1
ATOM 2122 N N . LEU A 1 279 ? -10.618 47.432 -0.219 1.00 39.19 279 LEU A N 1
ATOM 2123 C CA . LEU A 1 279 ? -9.796 47.911 -1.329 1.00 39.19 279 LEU A CA 1
ATOM 2124 C C . LEU A 1 279 ? -9.504 49.404 -1.134 1.00 39.19 279 LEU A C 1
ATOM 2126 O O . LEU A 1 279 ? -10.315 50.263 -1.481 1.00 39.19 279 LEU A O 1
ATOM 2130 N N . HIS A 1 280 ? -8.334 49.721 -0.584 1.00 39.00 280 HIS A N 1
ATOM 2131 C CA . HIS A 1 280 ? -7.798 51.073 -0.627 1.00 39.00 280 HIS A CA 1
ATOM 2132 C C . HIS A 1 280 ? -7.299 51.337 -2.051 1.00 39.00 280 HIS A C 1
ATOM 2134 O O . HIS A 1 280 ? -6.204 50.933 -2.435 1.00 39.00 280 HIS A O 1
ATOM 2140 N N . VAL A 1 281 ? -8.137 51.996 -2.850 1.00 41.12 281 VAL A N 1
ATOM 2141 C CA . VAL A 1 281 ? -7.745 52.553 -4.145 1.00 41.12 281 VAL A CA 1
ATOM 2142 C C . VAL A 1 281 ? -6.835 53.746 -3.866 1.00 41.12 281 VAL A C 1
ATOM 2144 O O . VAL A 1 281 ? -7.289 54.783 -3.386 1.00 41.12 281 VAL A O 1
ATOM 2147 N N . THR A 1 282 ? -5.539 53.597 -4.120 1.00 40.22 282 THR A N 1
ATOM 2148 C CA . THR A 1 282 ? -4.612 54.725 -4.182 1.00 40.22 282 THR A CA 1
ATOM 2149 C C . THR A 1 282 ? -4.602 55.260 -5.611 1.00 40.22 282 THR A C 1
ATOM 2151 O O . THR A 1 282 ? -4.110 54.620 -6.541 1.00 40.22 282 THR A O 1
ATOM 2154 N N . GLU A 1 283 ? -5.188 56.441 -5.804 1.00 42.72 283 G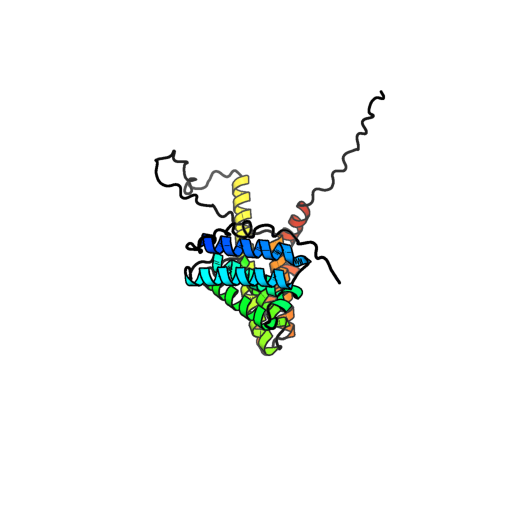LU A N 1
ATOM 2155 C CA . GLU A 1 283 ? -5.035 57.206 -7.040 1.00 42.72 283 GLU A CA 1
ATOM 2156 C C . GLU A 1 283 ? -3.553 57.560 -7.239 1.00 42.72 283 GLU A C 1
ATOM 2158 O O . GLU A 1 283 ? -2.891 58.087 -6.344 1.00 42.72 283 GLU A O 1
ATOM 2163 N N . SER A 1 284 ? -3.021 57.239 -8.419 1.00 38.31 284 SER A N 1
ATOM 2164 C CA . SER A 1 284 ? -1.677 57.649 -8.833 1.00 38.31 284 SER A CA 1
ATOM 2165 C C . SER A 1 284 ? -1.716 59.083 -9.374 1.00 38.31 284 SER A C 1
ATOM 2167 O O . SER A 1 284 ? -2.658 59.419 -10.094 1.00 38.31 284 SER A O 1
ATOM 2169 N N . PRO A 1 285 ? -0.716 59.935 -9.086 1.00 46.09 285 PRO A N 1
ATOM 2170 C CA . PRO A 1 285 ? -0.686 61.289 -9.616 1.00 46.09 285 PRO A CA 1
ATOM 2171 C C . PRO A 1 285 ? -0.291 61.283 -11.097 1.00 46.09 285 PRO A C 1
ATOM 2173 O O . PRO A 1 285 ? 0.674 60.633 -11.502 1.00 46.09 285 PRO A O 1
ATOM 2176 N N . SER A 1 286 ? -1.058 62.026 -11.891 1.00 47.12 286 SER A N 1
ATOM 2177 C CA . SER A 1 286 ? -0.815 62.281 -13.308 1.00 47.12 286 SER A CA 1
ATOM 2178 C C . SER A 1 286 ? 0.516 63.002 -13.529 1.00 47.12 286 SER A C 1
ATOM 2180 O O . SER A 1 286 ? 0.809 63.983 -12.844 1.00 47.12 286 SER A O 1
ATOM 2182 N N . ASN A 1 287 ? 1.269 62.539 -14.526 1.00 46.66 287 ASN A N 1
ATOM 2183 C CA . ASN A 1 287 ? 2.330 63.291 -15.197 1.00 46.66 287 ASN A CA 1
ATOM 2184 C C . ASN A 1 287 ? 1.816 63.750 -16.563 1.00 46.66 287 ASN A C 1
ATOM 2186 O O . ASN A 1 287 ? 1.107 62.939 -17.205 1.00 46.66 287 ASN A O 1
#

Foldseek 3Di:
DDDDDDDPPPDPPPPPPDPPPPPDDDDLVSLVVQLVVLQVVLVVCVVPPLLRSLVSLVRSLVSLVVSCVVVVLDLSSLVVSLVSLVVCLVSPSNVVNNPDDSLVSLVVSLVSLVSSCVNPVQDLVSLQVNLVSLQVNLVVDDLVSNQVSLVSSLVSLVSSLVVLVVQQVVVVVVVCVVVVPPPDDPPDDDPPDDDDDDDDDDPPDDDDDDDRRALVNNVVSLVSSVVSVVVNVVRPDPVCVVVCVVSVVVSVCCVPVCVSVVSVVVVVPPDDDPDPDDPPDDDDDDD

Radius of gyration: 27.47 Å; Cα contacts (8 Å, |Δi|>4): 241; chains: 1; bounding box: 61×82×105 Å

Secondary structure (DSSP, 8-state):
-----PPP---TTSS------PPPP-SHHHHHHHHHHHHHHHHHHHTT-HHHHHHHHHHHHHHHHHHHHH-TT-HHHHHHHHHHHHHHHH-HHHHHHH-S-HHHHHHHHHHHHHHHHHH-TT-HHHHHHHHHHHHHHHTTS-HHHHHHHHHHHHHHHHHHHHHHHHHHHHHHHHHHHHHTT---S-S-------PPPPP----------PPPPPHHHHHHHHHHHHHHHHHHHHHS-GGGGGGGHHHHHHHHHHHHSSTTHHHHHHHTTSS-----------PPPP-

InterPro domains:
  IPR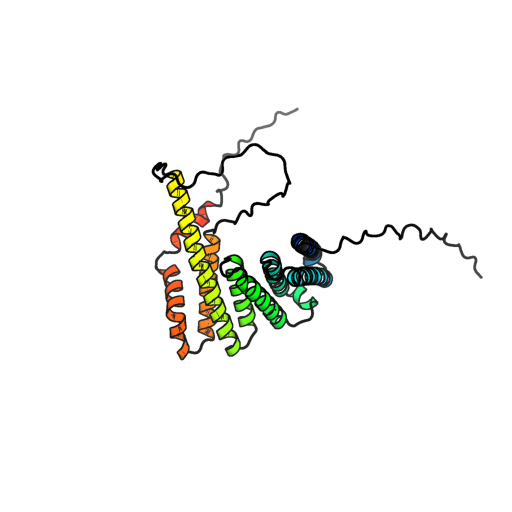011990 Tetratricopeptide-like helical domain superfamily [G3DSA:1.25.40.10] (36-212)
  IPR011990 Tetratricopeptide-like helical domain superfamily [SSF48452] (47-164)

Sequence (287 aa):
MPKKKQFLQASAKQAARGKKKEPEPETEDDFLDAADEFEKSAGKWRAGDAAKSARFFQRAVDAYSAGLLKFPQSFDLAYNKALLEYQIAQDLRIAAQIGPPLVDLLRQALESHRFAISLNPDNLDILFNTANVLSDLADRVNKGDAVPLLQESVQCIRRCLERQVQEYESLQAAFLAANSGTQDAPAEAAPPSAQTPSSGSSAEGYANVEEAVTESAILDSVFFMANTLADLLGVMPAEDLDAIAKDVETVVGFFTSGALEPYFEKLDRTVPEPGTGPLHVTESPSN

Nearest PDB structures (foldseek):
  6t59-assembly1_TT  TM=5.399E-01  e=5.657E-02  Homo sapiens
  7kra-assembly1_B  TM=4.452E-01  e=3.603E-02  Saccharomyces cerevisiae
  4abn-assembly2_B  TM=5.377E-01  e=1.113E-01  Mus musculus
  4abn-assembly1_A  TM=5.382E-01  e=1.914E-01  Mus musculus
  8gel-assembly1_A  TM=2.658E-01  e=6.192E-02  synthetic construct

Organism: NCBI:txid420778